Protein AF-A0A515EU16-F1 (afdb_monomer)

Mean predicted aligned error: 11.1 Å

Sequence (199 aa):
MMKKFISIAIACCALSISVFAGSLTSAQTEVKEFADRMYSYSANEFEGALFNGKQDGARNCRILKIFFIDGLLTPEDKKWRSCEVAGVGYLRYPKLGSYDFDLYGEKGAIKGLKIYGIQADGDKGTFTAETTNFGSVNYFLRKFNNQWKIVNASAFNISGEKNSHTYCAMIEILNDIEPWQLKWVHPLCVDEVSKYLKK

Organism: NCBI:txid2527691

Structure (mmCIF, N/CA/C/O backbone):
data_AF-A0A515EU16-F1
#
_entry.id   AF-A0A515EU16-F1
#
loop_
_atom_site.group_PDB
_atom_site.id
_atom_site.type_symbol
_atom_site.label_atom_id
_atom_site.label_alt_id
_atom_site.label_comp_id
_atom_site.label_asym_id
_atom_site.label_entity_id
_atom_site.label_seq_id
_atom_site.pdbx_PDB_ins_code
_atom_site.Cartn_x
_atom_site.Cartn_y
_atom_site.Cartn_z
_atom_site.occupancy
_atom_site.B_iso_or_equiv
_atom_site.auth_seq_id
_atom_site.auth_comp_id
_atom_site.auth_asym_id
_atom_site.auth_atom_id
_atom_site.pdbx_PDB_model_num
ATOM 1 N N . MET A 1 1 ? -12.903 42.779 64.446 1.00 39.62 1 MET A N 1
ATOM 2 C CA . MET A 1 1 ? -12.572 43.420 63.154 1.00 39.62 1 MET A CA 1
ATOM 3 C C . MET A 1 1 ? -11.684 42.481 62.355 1.00 39.62 1 MET A C 1
ATOM 5 O O . MET A 1 1 ? -10.638 42.086 62.846 1.00 39.62 1 MET A O 1
ATOM 9 N N . MET A 1 2 ? -12.157 42.082 61.174 1.00 40.09 2 MET A N 1
ATOM 10 C CA . MET A 1 2 ? -11.485 41.215 60.196 1.00 40.09 2 MET A CA 1
ATOM 11 C C . MET A 1 2 ? -10.288 41.914 59.537 1.00 40.09 2 MET A C 1
ATOM 13 O O . MET A 1 2 ? -10.388 43.119 59.305 1.00 40.09 2 MET A O 1
ATOM 17 N N . LYS A 1 3 ? -9.234 41.146 59.193 1.00 36.31 3 LYS A N 1
ATOM 18 C CA . LYS A 1 3 ? -8.151 41.377 58.190 1.00 36.31 3 LYS A CA 1
ATOM 19 C C . LYS A 1 3 ? -6.934 40.533 58.634 1.00 36.31 3 LYS A C 1
ATOM 21 O O . LYS A 1 3 ? -6.488 40.725 59.749 1.00 36.31 3 LYS A O 1
ATOM 26 N N . LYS A 1 4 ? -6.317 39.597 57.906 1.00 39.78 4 LYS A N 1
ATOM 27 C CA . LYS A 1 4 ? -6.247 39.230 56.483 1.00 39.78 4 LYS A CA 1
ATOM 28 C C . LYS A 1 4 ? -5.830 37.745 56.419 1.00 39.78 4 LYS A C 1
ATOM 30 O O . LYS A 1 4 ? -4.810 37.401 57.003 1.00 39.78 4 LYS A O 1
ATOM 35 N N . PHE A 1 5 ? -6.548 36.904 55.679 1.00 42.12 5 PHE A N 1
ATOM 36 C CA . PHE A 1 5 ? -5.978 35.669 55.128 1.00 42.12 5 PHE A CA 1
ATOM 37 C C . PHE A 1 5 ? -5.609 35.984 53.679 1.00 42.12 5 PHE A C 1
ATOM 39 O O . PHE A 1 5 ? -6.492 36.253 52.868 1.00 42.12 5 PHE A O 1
ATOM 46 N N . ILE A 1 6 ? -4.311 36.068 53.382 1.00 51.22 6 ILE A N 1
ATOM 47 C CA . ILE A 1 6 ? -3.816 36.244 52.015 1.00 51.22 6 ILE A CA 1
ATOM 48 C C . ILE A 1 6 ? -3.607 34.858 51.415 1.00 51.22 6 ILE A C 1
ATOM 50 O O . ILE A 1 6 ? -2.851 34.040 51.932 1.00 51.22 6 ILE A O 1
ATOM 54 N N . SER A 1 7 ? -4.335 34.652 50.326 1.00 50.16 7 SER A N 1
ATOM 55 C CA . SER A 1 7 ? -4.293 33.578 49.350 1.00 50.16 7 SER A CA 1
ATOM 56 C C . SER A 1 7 ? -2.899 33.026 49.050 1.00 50.16 7 SER A C 1
ATOM 58 O O . SER A 1 7 ? -2.038 33.748 48.555 1.00 50.16 7 SER A O 1
ATOM 60 N N . ILE A 1 8 ? -2.741 31.711 49.197 1.00 51.12 8 ILE A N 1
ATOM 61 C CA . ILE A 1 8 ? -1.813 30.913 48.387 1.00 51.12 8 ILE A CA 1
ATOM 62 C C . ILE A 1 8 ? -2.584 29.671 47.941 1.00 51.12 8 ILE A C 1
ATOM 64 O O . ILE A 1 8 ? -2.651 28.669 48.643 1.00 51.12 8 ILE A O 1
ATOM 68 N N . ALA A 1 9 ? -3.226 29.771 46.782 1.00 47.12 9 ALA A N 1
ATOM 69 C CA . ALA A 1 9 ? -3.836 28.640 46.091 1.00 47.12 9 ALA A CA 1
ATOM 70 C C . ALA A 1 9 ? -3.785 28.888 44.579 1.00 47.12 9 ALA A C 1
ATOM 72 O O . ALA A 1 9 ? -4.807 28.995 43.915 1.00 47.12 9 ALA A O 1
ATOM 73 N N . ILE A 1 10 ? -2.577 29.047 44.034 1.00 50.47 10 ILE A N 1
ATOM 74 C CA . ILE A 1 10 ? -2.337 28.997 42.587 1.00 50.47 10 ILE A CA 1
ATOM 75 C C . ILE A 1 10 ? -1.033 28.232 42.370 1.00 50.47 10 ILE A C 1
ATOM 77 O O . ILE A 1 10 ? 0.020 28.836 42.222 1.00 50.47 10 ILE A O 1
ATOM 81 N N . ALA A 1 11 ? -1.098 26.900 42.421 1.00 45.91 11 ALA A N 1
ATOM 82 C CA . ALA A 1 11 ? -0.073 26.007 41.869 1.00 45.91 11 ALA A CA 1
ATOM 83 C C . ALA A 1 11 ? -0.540 24.540 41.933 1.00 45.91 11 ALA A C 1
ATOM 85 O O . ALA A 1 11 ? 0.048 23.739 42.647 1.00 45.91 11 ALA A O 1
ATOM 86 N N . CYS A 1 12 ? -1.618 24.167 41.234 1.00 42.22 12 CYS A N 1
ATOM 87 C CA . CYS A 1 12 ? -1.928 22.739 41.017 1.00 42.22 12 CYS A CA 1
ATOM 88 C C . CYS A 1 12 ? -2.567 22.401 39.657 1.00 42.22 12 CYS A C 1
ATOM 90 O O . CYS A 1 12 ? -2.788 21.231 39.382 1.00 42.22 12 CYS A O 1
ATOM 92 N N . CYS A 1 13 ? -2.796 23.369 38.761 1.00 43.31 13 CYS A N 1
ATOM 93 C CA . CYS A 1 13 ? -3.393 23.096 37.440 1.00 43.31 13 CYS A CA 1
ATOM 94 C C . CYS A 1 13 ? -2.403 23.194 36.264 1.00 43.31 13 CYS A C 1
ATOM 96 O O . CYS A 1 13 ? -2.824 23.375 35.129 1.00 43.31 13 CYS A O 1
ATOM 98 N N . ALA A 1 14 ? -1.093 23.091 36.512 1.00 43.69 14 ALA A N 1
ATOM 99 C CA . ALA A 1 14 ? -0.060 23.191 35.470 1.00 43.69 14 ALA A CA 1
ATOM 100 C C . ALA A 1 14 ? 0.765 21.902 35.288 1.00 43.69 14 ALA A C 1
ATOM 102 O O . ALA A 1 14 ? 1.884 21.948 34.792 1.00 43.69 14 ALA A O 1
ATOM 103 N N . LEU A 1 15 ? 0.233 20.747 35.695 1.00 46.19 15 LEU A N 1
ATOM 104 C CA . LEU A 1 15 ? 0.910 19.451 35.591 1.00 46.19 15 LEU A CA 1
ATOM 105 C C . LEU A 1 15 ? -0.086 18.383 35.143 1.00 46.19 15 LEU A C 1
ATOM 107 O O . LEU A 1 15 ? -0.614 17.656 35.975 1.00 46.19 15 LEU A O 1
ATOM 111 N N . SER A 1 16 ? -0.383 18.333 33.840 1.00 46.12 16 SER A N 1
ATOM 112 C CA . SER A 1 16 ? -0.723 17.102 33.088 1.00 46.12 16 SER A CA 1
ATOM 113 C C . SER A 1 16 ? -1.366 17.413 31.730 1.00 46.12 16 SER A C 1
ATOM 115 O O . SER A 1 16 ? -2.465 16.977 31.416 1.00 46.12 16 SER A O 1
ATOM 117 N N . ILE A 1 17 ? -0.644 18.122 30.863 1.00 45.25 17 ILE A N 1
ATOM 118 C CA . ILE A 1 17 ? -0.813 17.909 29.418 1.00 45.25 17 ILE A CA 1
ATOM 119 C C . ILE A 1 17 ? 0.542 17.489 28.855 1.00 45.25 17 ILE A C 1
ATOM 121 O O . ILE A 1 17 ? 1.085 18.068 27.921 1.00 45.25 17 ILE A O 1
ATOM 125 N N . SER A 1 18 ? 1.127 16.463 29.471 1.00 43.78 18 SER A N 1
ATOM 126 C CA . SER A 1 18 ? 2.077 15.622 28.760 1.00 43.78 18 SER A CA 1
ATOM 127 C C . SER A 1 18 ? 1.243 14.830 27.763 1.00 43.78 18 SER A C 1
ATOM 129 O O . SER A 1 18 ? 0.701 13.778 28.097 1.00 43.78 18 SER A O 1
ATOM 131 N N . VAL A 1 19 ? 1.069 15.380 26.560 1.00 43.62 19 VAL A N 1
ATOM 132 C CA . VAL A 1 19 ? 0.592 14.625 25.401 1.00 43.62 19 VAL A CA 1
ATOM 133 C C . VAL A 1 19 ? 1.656 13.564 25.140 1.00 43.62 19 VAL A C 1
ATOM 135 O O . VAL A 1 19 ? 2.600 13.778 24.384 1.00 43.62 19 VAL A O 1
ATOM 138 N N . PHE A 1 20 ? 1.566 12.434 25.839 1.00 48.22 20 PHE A N 1
ATOM 139 C CA . PHE A 1 20 ? 2.275 11.238 25.436 1.00 48.22 20 PHE A CA 1
ATOM 140 C C . PHE A 1 20 ? 1.676 10.862 24.086 1.00 48.22 20 PHE A C 1
ATOM 142 O O . PHE A 1 20 ? 0.585 10.299 24.011 1.00 48.22 20 PHE A O 1
ATOM 149 N N . ALA A 1 21 ? 2.378 11.206 23.008 1.00 55.41 21 ALA A N 1
ATOM 150 C CA . ALA A 1 21 ? 2.276 10.437 21.785 1.00 55.41 21 ALA A CA 1
ATOM 151 C C . ALA A 1 21 ? 2.661 9.005 22.179 1.00 55.41 21 ALA A C 1
ATOM 153 O O . ALA A 1 21 ? 3.842 8.696 22.333 1.00 55.41 21 ALA A O 1
ATOM 154 N N . GLY A 1 22 ? 1.657 8.186 22.504 1.00 66.62 22 GLY A N 1
ATOM 155 C CA . GLY A 1 22 ? 1.869 6.807 22.913 1.00 66.62 22 GLY A CA 1
ATOM 156 C C . GLY A 1 22 ? 2.708 6.107 21.854 1.00 66.62 22 GLY A C 1
ATOM 157 O O . GLY A 1 22 ? 2.494 6.301 20.655 1.00 66.62 22 GLY A O 1
ATOM 158 N N . SER A 1 23 ? 3.690 5.323 22.293 1.00 83.00 23 SER A N 1
ATOM 159 C CA . SER A 1 23 ? 4.414 4.429 21.397 1.00 83.00 23 SER A CA 1
ATOM 160 C C . SER A 1 23 ? 3.412 3.574 20.620 1.00 83.00 23 SER A C 1
ATOM 162 O O . SER A 1 23 ? 2.411 3.135 21.192 1.00 83.00 23 SER A O 1
ATOM 164 N N . LEU A 1 24 ? 3.684 3.327 19.337 1.00 88.25 24 LEU A N 1
ATOM 165 C CA . LEU A 1 24 ? 2.844 2.455 18.519 1.00 88.25 24 LEU A CA 1
ATOM 166 C C . LEU A 1 24 ? 2.651 1.102 19.213 1.00 88.25 24 LEU A C 1
ATOM 168 O O . LEU A 1 24 ? 3.592 0.529 19.770 1.00 88.25 24 LEU A O 1
ATOM 172 N N . THR A 1 25 ? 1.425 0.584 19.167 1.00 93.31 25 THR A N 1
ATOM 173 C CA . THR A 1 25 ? 1.165 -0.807 19.553 1.00 93.31 25 THR A CA 1
ATOM 174 C C . THR A 1 25 ? 1.954 -1.755 18.649 1.00 93.31 25 THR A C 1
ATOM 176 O O . THR A 1 25 ? 2.316 -1.396 17.530 1.00 93.31 25 THR A O 1
ATOM 179 N N . SER A 1 26 ? 2.183 -2.996 19.086 1.00 94.00 26 SER A N 1
ATOM 180 C CA . SER A 1 26 ? 2.882 -3.995 18.262 1.00 94.00 26 SER A CA 1
ATOM 181 C C . SER A 1 26 ? 2.244 -4.163 16.875 1.00 94.00 26 SER A C 1
ATOM 183 O O . SER A 1 26 ? 2.963 -4.164 15.881 1.00 94.00 26 SER A O 1
ATOM 185 N N . ALA A 1 27 ? 0.911 -4.202 16.786 1.00 94.44 27 ALA A N 1
ATOM 186 C CA . ALA A 1 27 ? 0.212 -4.304 15.506 1.00 94.44 27 ALA A CA 1
ATOM 187 C C . ALA A 1 27 ? 0.400 -3.049 14.630 1.00 94.44 27 ALA A C 1
ATOM 189 O O . ALA A 1 27 ? 0.620 -3.163 13.427 1.00 94.44 27 ALA A O 1
ATOM 190 N N . GLN A 1 28 ? 0.380 -1.848 15.219 1.00 95.44 28 GLN A N 1
ATOM 191 C CA . GLN A 1 28 ? 0.681 -0.615 14.482 1.00 95.44 28 GLN A CA 1
ATOM 192 C C . GLN A 1 28 ? 2.137 -0.566 14.007 1.00 95.44 28 GLN A C 1
ATOM 194 O O . GLN A 1 28 ? 2.397 -0.100 12.900 1.00 95.44 28 GLN A O 1
ATOM 199 N N . THR A 1 29 ? 3.082 -1.067 14.803 1.00 96.12 29 THR A N 1
ATOM 200 C CA . THR A 1 29 ? 4.487 -1.199 14.397 1.00 96.12 29 THR A CA 1
ATOM 201 C C . THR A 1 29 ? 4.621 -2.133 13.196 1.00 96.12 29 THR A C 1
ATOM 203 O O . THR A 1 29 ? 5.256 -1.757 12.218 1.00 96.12 29 THR A O 1
ATOM 206 N N . GLU A 1 30 ? 3.946 -3.286 13.193 1.00 97.06 30 GLU A N 1
ATOM 207 C CA . GLU A 1 30 ? 3.944 -4.190 12.034 1.00 97.06 30 GLU A CA 1
ATOM 208 C C . GLU A 1 30 ? 3.348 -3.537 10.773 1.00 97.06 30 GLU A C 1
ATOM 210 O O . GLU A 1 30 ? 3.873 -3.723 9.674 1.00 97.06 30 GLU A O 1
ATOM 215 N N . VAL A 1 31 ? 2.263 -2.761 10.907 1.00 97.31 31 VAL A N 1
ATOM 216 C CA . VAL A 1 31 ? 1.671 -2.016 9.780 1.00 97.31 31 VAL A CA 1
ATOM 217 C C . VAL A 1 31 ? 2.629 -0.931 9.284 1.00 97.31 31 VAL A C 1
ATOM 219 O O . VAL A 1 31 ? 2.784 -0.756 8.074 1.00 97.31 31 VAL A O 1
ATOM 222 N N . LYS A 1 32 ? 3.329 -0.240 10.191 1.00 95.81 32 LYS A N 1
ATOM 223 C CA . LYS A 1 32 ? 4.374 0.720 9.824 1.00 95.81 32 LYS A CA 1
ATOM 224 C C . LYS A 1 32 ? 5.498 0.038 9.043 1.00 95.81 32 LYS A C 1
ATOM 226 O O . LYS A 1 32 ? 5.859 0.504 7.969 1.00 95.81 32 LYS A O 1
ATOM 231 N N . GLU A 1 33 ? 6.022 -1.074 9.549 1.00 96.06 33 GLU A N 1
ATOM 232 C CA . GLU A 1 33 ? 7.077 -1.851 8.888 1.00 96.06 33 GLU A CA 1
ATOM 233 C C . GLU A 1 33 ? 6.614 -2.419 7.540 1.00 96.06 33 GLU A C 1
ATOM 235 O O . GLU A 1 33 ? 7.394 -2.524 6.593 1.00 96.06 33 GLU A O 1
ATOM 240 N N . PHE A 1 34 ? 5.338 -2.788 7.415 1.00 96.69 34 PHE A N 1
ATOM 241 C CA . PHE A 1 34 ? 4.740 -3.143 6.132 1.00 96.69 34 PHE A CA 1
ATOM 242 C C . PHE A 1 34 ? 4.792 -1.968 5.146 1.00 96.69 34 PHE A C 1
ATOM 244 O O . PHE A 1 34 ? 5.267 -2.151 4.024 1.00 96.69 34 PHE A O 1
ATOM 251 N N . ALA A 1 35 ? 4.366 -0.774 5.565 1.00 94.81 35 ALA A N 1
ATOM 252 C CA . ALA A 1 35 ? 4.376 0.421 4.726 1.00 94.81 35 ALA A CA 1
ATOM 253 C C . ALA A 1 35 ? 5.806 0.834 4.331 1.00 94.81 35 ALA A C 1
ATOM 255 O O . ALA A 1 35 ? 6.076 1.053 3.149 1.00 94.81 35 ALA A O 1
ATOM 256 N N . ASP A 1 36 ? 6.739 0.848 5.289 1.00 92.56 36 ASP A N 1
ATOM 257 C CA . ASP A 1 36 ? 8.154 1.157 5.052 1.00 92.56 36 ASP A CA 1
ATOM 258 C C . ASP A 1 36 ? 8.772 0.185 4.027 1.00 92.56 36 ASP A C 1
ATOM 260 O O . ASP A 1 36 ? 9.492 0.607 3.123 1.00 92.56 36 ASP A O 1
ATOM 264 N N . ARG A 1 37 ? 8.453 -1.118 4.113 1.00 93.88 37 ARG A N 1
ATOM 265 C CA . ARG A 1 37 ? 8.904 -2.124 3.132 1.00 93.88 37 ARG A CA 1
ATOM 266 C C . ARG A 1 37 ? 8.276 -1.948 1.754 1.00 93.88 37 ARG A C 1
ATOM 268 O O . ARG A 1 37 ? 8.934 -2.239 0.764 1.00 93.88 37 ARG A O 1
ATOM 275 N N . MET A 1 38 ? 7.019 -1.522 1.661 1.00 91.94 38 MET A N 1
ATOM 276 C CA . MET A 1 38 ? 6.377 -1.286 0.363 1.00 91.94 38 MET A CA 1
ATOM 277 C C . MET A 1 38 ? 7.013 -0.095 -0.359 1.00 91.94 38 MET A C 1
ATOM 279 O O . MET A 1 38 ? 7.280 -0.150 -1.559 1.00 91.94 38 MET A O 1
ATOM 283 N N . TYR A 1 39 ? 7.295 0.975 0.382 1.00 87.44 39 TYR A N 1
ATOM 284 C CA . TYR A 1 39 ? 7.879 2.200 -0.160 1.00 87.44 39 TYR A CA 1
ATOM 285 C C . TYR A 1 39 ? 9.411 2.184 -0.261 1.00 87.44 39 TYR A C 1
ATOM 287 O O . TYR A 1 39 ? 9.981 3.128 -0.805 1.00 87.44 39 TYR A O 1
ATOM 295 N N . SER A 1 40 ? 10.085 1.121 0.194 1.00 87.75 40 SER A N 1
ATOM 296 C CA . SER A 1 40 ? 11.525 0.942 -0.037 1.00 87.75 40 SER A CA 1
ATOM 297 C C . SER A 1 40 ? 11.857 0.501 -1.467 1.00 87.75 40 SER A C 1
ATOM 299 O O . SER A 1 40 ? 12.979 0.724 -1.920 1.00 87.75 40 SER A O 1
ATOM 301 N N . TYR A 1 41 ? 10.894 -0.077 -2.195 1.00 86.62 41 TYR A N 1
ATOM 302 C CA . TYR A 1 41 ? 11.039 -0.365 -3.621 1.00 86.62 41 TYR A CA 1
ATOM 303 C C . TYR A 1 41 ? 10.967 0.919 -4.447 1.00 86.62 41 TYR A C 1
ATOM 305 O O . TYR A 1 41 ? 10.069 1.753 -4.265 1.00 86.62 41 TYR A O 1
ATOM 313 N N . SER A 1 42 ? 11.872 1.048 -5.418 1.00 81.19 42 SER A N 1
ATOM 314 C CA . SER A 1 42 ? 11.838 2.168 -6.360 1.00 81.19 42 SER A CA 1
ATOM 315 C C . SER A 1 42 ? 10.588 2.132 -7.252 1.00 81.19 42 SER A C 1
ATOM 317 O O . SER A 1 42 ? 9.925 1.101 -7.395 1.00 81.19 42 SER A O 1
ATOM 319 N N . ALA A 1 43 ? 10.251 3.268 -7.872 1.00 77.75 43 ALA A N 1
ATOM 320 C CA . ALA A 1 43 ? 9.168 3.348 -8.859 1.00 77.75 43 ALA A CA 1
ATOM 321 C C . ALA A 1 43 ? 9.371 2.350 -10.009 1.00 77.75 43 ALA A C 1
ATOM 323 O O . ALA A 1 43 ? 8.468 1.588 -10.343 1.00 77.75 43 ALA A O 1
ATOM 324 N N . ASN A 1 44 ? 10.595 2.294 -10.536 1.00 79.69 44 ASN A N 1
ATOM 325 C CA . ASN A 1 44 ? 10.999 1.363 -11.584 1.00 79.69 44 ASN A CA 1
ATOM 326 C C . ASN A 1 44 ? 10.765 -0.097 -11.213 1.00 79.69 44 ASN A C 1
ATOM 328 O O . ASN A 1 44 ? 10.259 -0.854 -12.029 1.00 79.69 44 ASN A O 1
ATOM 332 N N . GLU A 1 45 ? 11.129 -0.507 -10.002 1.00 83.75 45 GLU A N 1
ATOM 333 C CA . GLU A 1 45 ? 11.000 -1.907 -9.598 1.00 83.75 45 GLU A CA 1
ATOM 334 C C . GLU A 1 45 ? 9.544 -2.292 -9.330 1.00 83.75 45 GLU A C 1
ATOM 336 O O . GLU A 1 45 ? 9.106 -3.375 -9.725 1.00 83.75 45 GLU A O 1
ATOM 341 N N . PHE A 1 46 ? 8.801 -1.421 -8.644 1.00 84.44 46 PHE A N 1
ATOM 342 C CA . PHE A 1 46 ? 7.459 -1.731 -8.157 1.00 84.44 46 PHE A CA 1
ATOM 343 C C . PHE A 1 46 ? 6.363 -1.476 -9.198 1.00 84.44 46 PHE A C 1
ATOM 345 O O . PHE A 1 46 ? 5.463 -2.297 -9.312 1.00 84.44 46 PHE A O 1
ATOM 352 N N . GLU A 1 47 ? 6.446 -0.383 -9.962 1.00 79.75 47 GLU A N 1
ATOM 353 C CA . GLU A 1 47 ? 5.459 -0.041 -11.002 1.00 79.75 47 GLU A CA 1
ATOM 354 C C . GLU A 1 47 ? 5.987 -0.417 -12.396 1.00 79.75 47 GLU A C 1
ATOM 356 O O . GLU A 1 47 ? 5.306 -1.068 -13.178 1.00 79.75 47 GLU A O 1
ATOM 361 N N . GLY A 1 48 ? 7.238 -0.051 -12.707 1.00 77.44 48 GLY A N 1
ATOM 362 C CA . GLY A 1 48 ? 7.811 -0.197 -14.056 1.00 77.44 48 GLY A CA 1
ATOM 363 C C . GLY A 1 48 ? 8.365 -1.586 -14.400 1.00 77.44 48 GLY A C 1
ATOM 364 O O . GLY A 1 48 ? 8.848 -1.796 -15.513 1.00 77.44 48 GLY A O 1
ATOM 365 N N . ALA A 1 49 ? 8.358 -2.522 -13.447 1.00 83.88 49 ALA A N 1
ATOM 366 C CA . ALA A 1 49 ? 8.974 -3.845 -13.558 1.00 83.88 49 ALA A CA 1
ATOM 367 C C . ALA A 1 49 ? 10.431 -3.847 -14.079 1.00 83.88 49 ALA A C 1
ATOM 369 O O . ALA A 1 49 ? 10.872 -4.816 -14.697 1.00 83.88 49 ALA A O 1
ATOM 370 N N . LEU A 1 50 ? 11.189 -2.776 -13.839 1.00 84.62 50 LEU A N 1
ATOM 371 C CA . LEU A 1 50 ? 12.539 -2.567 -14.348 1.00 84.62 50 LEU A CA 1
ATOM 372 C C . LEU A 1 50 ? 13.577 -2.822 -13.248 1.00 84.62 50 LEU A C 1
ATOM 374 O O . LEU A 1 50 ? 13.712 -2.054 -12.297 1.00 84.62 50 LEU A O 1
ATOM 378 N N . PHE A 1 51 ? 14.368 -3.880 -13.418 1.00 86.12 51 PHE A N 1
ATOM 379 C CA . PHE A 1 51 ? 15.414 -4.302 -12.489 1.00 86.12 51 PHE A CA 1
ATOM 380 C C . PHE A 1 51 ? 16.763 -4.283 -13.195 1.00 86.12 51 PHE A C 1
ATOM 382 O O . PHE A 1 51 ? 16.949 -4.950 -14.213 1.00 86.12 51 PHE A O 1
ATOM 389 N N . ASN A 1 52 ? 17.726 -3.528 -12.661 1.00 87.50 52 ASN A N 1
ATOM 390 C CA . ASN A 1 52 ? 19.053 -3.369 -13.271 1.00 87.50 52 ASN A CA 1
ATOM 391 C C . ASN A 1 52 ? 18.983 -2.974 -14.764 1.00 87.50 52 ASN A C 1
ATOM 393 O O . ASN A 1 52 ? 19.757 -3.464 -15.584 1.00 87.50 52 ASN A O 1
ATOM 397 N N . GLY A 1 53 ? 18.008 -2.130 -15.124 1.00 84.12 53 GLY A N 1
ATOM 398 C CA . GLY A 1 53 ? 17.781 -1.681 -16.501 1.00 84.12 53 GLY A CA 1
ATOM 399 C C . GLY A 1 53 ? 17.128 -2.713 -17.428 1.00 84.12 53 GLY A C 1
ATOM 400 O O . GLY A 1 53 ? 17.069 -2.476 -18.631 1.00 84.12 53 GLY A O 1
ATOM 401 N N . LYS A 1 54 ? 16.636 -3.845 -16.908 1.00 87.94 54 LYS A N 1
ATOM 402 C CA . LYS A 1 54 ? 15.924 -4.871 -17.684 1.00 87.94 54 LYS A CA 1
ATOM 403 C C . LYS A 1 54 ? 14.518 -5.088 -17.149 1.00 87.94 54 LYS A C 1
ATOM 405 O O . LYS A 1 54 ? 14.315 -5.120 -15.939 1.00 87.94 54 LYS A O 1
ATOM 410 N N . GLN A 1 55 ? 13.564 -5.258 -18.055 1.00 85.94 55 GLN A N 1
ATOM 411 C CA . GLN A 1 55 ? 12.191 -5.571 -17.684 1.00 85.94 55 GLN A CA 1
ATOM 412 C C . GLN A 1 55 ? 12.103 -7.019 -17.175 1.00 85.94 55 GLN A C 1
ATOM 414 O O . GLN A 1 55 ? 12.589 -7.941 -17.830 1.00 85.94 55 GLN A O 1
ATOM 419 N N . ASP A 1 56 ? 11.504 -7.214 -16.003 1.00 87.50 56 ASP A N 1
ATOM 420 C CA . ASP A 1 56 ? 11.275 -8.513 -15.363 1.00 87.50 56 ASP A CA 1
ATOM 421 C C . ASP A 1 56 ? 9.891 -8.507 -14.692 1.00 87.50 56 ASP A C 1
ATOM 423 O O . ASP A 1 56 ? 9.734 -8.259 -13.491 1.00 87.50 56 ASP A O 1
ATOM 427 N N . GLY A 1 57 ? 8.865 -8.765 -15.509 1.00 85.38 57 GLY A N 1
ATOM 428 C CA . GLY A 1 57 ? 7.466 -8.806 -15.073 1.00 85.38 57 GLY A CA 1
ATOM 429 C C . GLY A 1 57 ? 7.198 -9.888 -14.024 1.00 85.38 57 GLY A C 1
ATOM 430 O O . GLY A 1 57 ? 6.449 -9.657 -13.076 1.00 85.38 57 GLY A O 1
ATOM 431 N N . ALA A 1 58 ? 7.881 -11.032 -14.114 1.00 86.75 58 ALA A N 1
ATOM 432 C CA . ALA A 1 58 ? 7.734 -12.120 -13.153 1.00 86.75 58 ALA A CA 1
ATOM 433 C C . ALA A 1 58 ? 8.257 -11.726 -11.762 1.00 86.75 58 ALA A C 1
ATOM 435 O O . ALA A 1 58 ? 7.634 -12.042 -10.743 1.00 86.75 58 ALA A O 1
ATOM 436 N N . ARG A 1 59 ? 9.403 -11.033 -11.687 1.00 89.56 59 ARG A N 1
ATOM 437 C CA . ARG A 1 59 ? 9.927 -10.500 -10.420 1.00 89.56 59 ARG A CA 1
ATOM 438 C C . ARG A 1 59 ? 9.036 -9.411 -9.854 1.00 89.56 59 ARG A C 1
ATOM 440 O O . ARG A 1 59 ? 8.767 -9.443 -8.654 1.00 89.56 59 ARG A O 1
ATOM 447 N N . ASN A 1 60 ? 8.557 -8.504 -10.697 1.00 88.00 60 ASN A N 1
ATOM 448 C CA . ASN A 1 60 ? 7.592 -7.495 -10.285 1.00 88.00 60 ASN A CA 1
ATOM 449 C C . ASN A 1 60 ? 6.321 -8.137 -9.701 1.00 88.00 60 ASN A C 1
ATOM 451 O O . ASN A 1 60 ? 5.940 -7.817 -8.579 1.00 88.00 60 ASN A O 1
ATOM 455 N N . CYS A 1 61 ? 5.750 -9.144 -10.368 1.00 87.50 61 CYS A N 1
ATOM 456 C CA . CYS A 1 61 ? 4.572 -9.840 -9.858 1.00 87.50 61 CYS A CA 1
ATOM 457 C C . CYS A 1 61 ? 4.819 -10.510 -8.498 1.00 87.50 61 CYS A C 1
ATOM 459 O O . 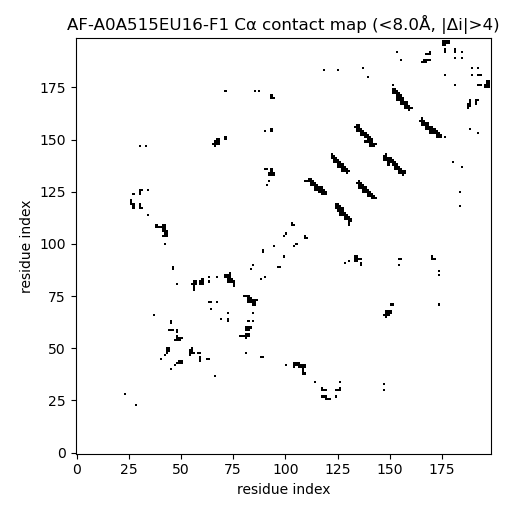CYS A 1 61 ? 3.967 -10.450 -7.610 1.00 87.50 61 CYS A O 1
ATOM 461 N N . ARG A 1 62 ? 6.001 -11.112 -8.286 1.00 90.94 62 ARG A N 1
ATOM 462 C CA . ARG A 1 62 ? 6.376 -11.652 -6.966 1.00 90.94 62 ARG A CA 1
ATOM 463 C C . ARG A 1 62 ? 6.397 -10.568 -5.890 1.00 90.94 62 ARG A C 1
ATOM 465 O O . ARG A 1 62 ? 5.954 -10.841 -4.781 1.00 90.94 62 ARG A O 1
ATOM 472 N N . ILE A 1 63 ? 6.881 -9.367 -6.209 1.00 91.56 63 ILE A N 1
ATOM 473 C CA . ILE A 1 63 ? 6.880 -8.225 -5.285 1.00 91.56 63 ILE A CA 1
ATOM 474 C C . ILE A 1 63 ? 5.450 -7.781 -4.987 1.00 91.56 63 ILE A C 1
ATOM 476 O O . ILE A 1 63 ? 5.085 -7.689 -3.819 1.00 91.56 63 ILE A O 1
ATOM 480 N N . LEU A 1 64 ? 4.611 -7.580 -6.005 1.00 90.38 64 LEU A N 1
ATOM 481 C CA . LEU A 1 64 ? 3.218 -7.169 -5.801 1.00 90.38 64 LEU A CA 1
ATOM 482 C C . LEU A 1 64 ? 2.444 -8.184 -4.949 1.00 90.38 64 LEU A C 1
ATOM 484 O O . LEU A 1 64 ? 1.742 -7.796 -4.018 1.00 90.38 64 LEU A O 1
ATOM 488 N N . LYS A 1 65 ? 2.670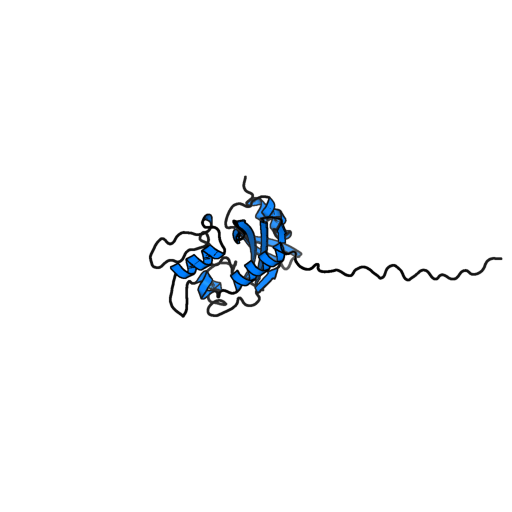 -9.486 -5.154 1.00 92.00 65 LYS A N 1
ATOM 489 C CA . LYS A 1 65 ? 2.090 -10.556 -4.325 1.00 92.00 65 LYS A CA 1
ATOM 490 C C . LYS A 1 65 ? 2.546 -10.545 -2.867 1.00 92.00 65 LYS A C 1
ATOM 492 O O . LYS A 1 65 ? 1.883 -11.155 -2.030 1.00 92.00 65 LYS A O 1
ATOM 497 N N . ILE A 1 66 ? 3.647 -9.873 -2.512 1.00 94.19 66 ILE A N 1
ATOM 498 C CA . ILE A 1 66 ? 4.016 -9.659 -1.101 1.00 94.19 66 ILE A CA 1
ATOM 499 C C . ILE A 1 66 ? 3.009 -8.719 -0.438 1.00 94.19 66 ILE A C 1
ATOM 501 O O . ILE A 1 66 ? 2.636 -8.970 0.708 1.00 94.19 66 ILE A O 1
ATOM 505 N N . PHE A 1 67 ? 2.540 -7.700 -1.155 1.00 94.69 67 PHE A N 1
ATOM 506 C CA . PHE A 1 67 ? 1.753 -6.612 -0.584 1.00 94.69 67 PHE A CA 1
ATOM 507 C C . PHE A 1 67 ? 0.256 -6.755 -0.813 1.00 94.69 67 PHE A C 1
ATOM 509 O O . PHE A 1 67 ? -0.497 -6.450 0.099 1.00 94.69 67 PHE A O 1
ATOM 516 N N . PHE A 1 68 ? -0.189 -7.242 -1.966 1.00 93.19 68 PHE A N 1
ATOM 517 C CA . PHE A 1 68 ? -1.605 -7.300 -2.330 1.00 93.19 68 PHE A CA 1
ATOM 518 C C . PHE A 1 68 ? -2.161 -8.720 -2.232 1.00 93.19 68 PHE A C 1
ATOM 520 O O . PHE A 1 68 ? -1.427 -9.703 -2.359 1.00 93.19 68 PHE A O 1
ATOM 527 N N . ILE A 1 69 ? -3.470 -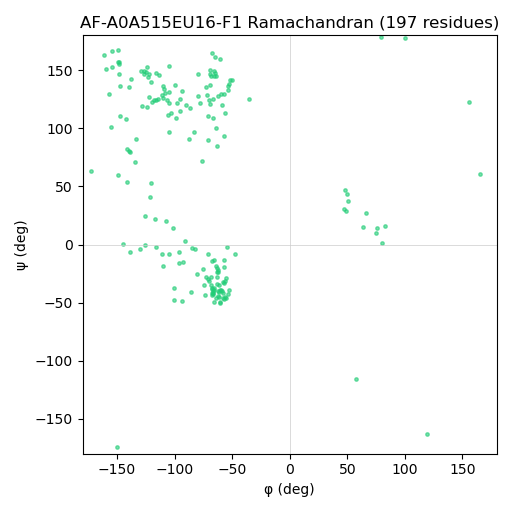8.831 -2.004 1.00 92.56 69 ILE A N 1
ATOM 528 C CA . ILE A 1 69 ? -4.188 -10.092 -2.219 1.00 92.56 69 ILE A CA 1
ATOM 529 C C . ILE A 1 69 ? -4.278 -10.408 -3.715 1.00 92.56 69 ILE A C 1
ATOM 531 O O . ILE A 1 69 ? -4.385 -9.498 -4.534 1.00 92.56 69 ILE A O 1
ATOM 535 N N . ASP A 1 70 ? -4.316 -11.693 -4.070 1.00 88.69 70 ASP A N 1
ATOM 536 C CA . ASP A 1 70 ? -4.390 -12.119 -5.476 1.00 88.69 70 ASP A CA 1
ATOM 537 C C . ASP A 1 70 ? -5.625 -11.558 -6.201 1.00 88.69 70 ASP A C 1
ATOM 539 O O . ASP A 1 70 ? -5.545 -11.236 -7.378 1.00 88.69 70 ASP A O 1
ATOM 543 N N . GLY A 1 71 ? -6.749 -11.368 -5.497 1.00 85.75 71 GLY A N 1
ATOM 544 C CA . GLY A 1 71 ? -7.970 -10.790 -6.075 1.00 85.75 71 GLY A CA 1
ATOM 545 C C . GLY A 1 71 ? -7.852 -9.322 -6.504 1.00 85.75 71 GLY A C 1
ATOM 546 O O . GLY A 1 71 ? -8.727 -8.836 -7.210 1.00 85.75 71 GLY A O 1
ATOM 547 N N . LEU A 1 72 ? -6.791 -8.620 -6.090 1.00 86.06 72 LEU A N 1
ATOM 548 C CA . LEU A 1 72 ? -6.468 -7.266 -6.549 1.00 86.06 72 LEU A CA 1
ATOM 549 C C . LEU A 1 72 ? -5.452 -7.250 -7.692 1.00 86.06 72 LEU A C 1
ATOM 551 O O . LEU A 1 72 ? -5.149 -6.180 -8.210 1.00 86.06 72 LEU A O 1
ATOM 555 N N . LEU A 1 73 ? -4.883 -8.398 -8.057 1.00 86.12 73 LEU A N 1
ATOM 556 C CA . LEU A 1 73 ? -3.833 -8.476 -9.059 1.00 86.12 73 LEU A CA 1
ATOM 557 C C . LEU A 1 73 ? -4.403 -9.036 -10.355 1.00 86.12 73 LEU A C 1
ATOM 559 O O . LEU A 1 73 ? -4.897 -10.162 -10.399 1.00 86.12 73 LEU A O 1
ATOM 563 N N . THR A 1 74 ? -4.281 -8.268 -11.432 1.00 78.56 74 THR A N 1
ATOM 564 C CA . THR A 1 74 ? -4.530 -8.784 -12.774 1.00 78.56 74 THR A CA 1
ATOM 565 C C . THR A 1 74 ? -3.408 -9.773 -13.108 1.00 78.56 74 THR A C 1
ATOM 567 O O . THR A 1 74 ? -2.232 -9.392 -13.050 1.00 78.56 74 THR A O 1
ATOM 570 N N . PRO A 1 75 ? -3.726 -11.049 -13.401 1.00 68.00 75 PRO A N 1
ATOM 571 C CA . PRO A 1 75 ? -2.712 -12.054 -13.686 1.00 68.00 75 PRO A CA 1
ATOM 572 C C . PRO A 1 75 ? -1.953 -11.732 -14.978 1.00 68.00 75 PRO A C 1
ATOM 574 O O . PRO A 1 75 ? -2.508 -11.166 -15.917 1.00 68.00 75 PRO A O 1
ATOM 577 N N . GLU A 1 76 ? -0.684 -12.139 -15.024 1.00 66.25 76 GLU A N 1
ATOM 578 C CA . GLU A 1 76 ? 0.168 -12.052 -16.212 1.00 66.25 76 GLU A CA 1
ATOM 579 C C . GLU A 1 76 ? -0.493 -12.792 -17.388 1.00 66.25 76 GLU A C 1
ATOM 581 O O . GLU A 1 76 ? -0.648 -14.014 -17.354 1.00 66.25 76 GLU A O 1
ATOM 586 N N . ASP A 1 77 ? -0.901 -12.061 -18.429 1.00 60.84 77 ASP A N 1
ATOM 587 C CA . ASP A 1 77 ? -1.570 -12.641 -19.600 1.00 60.84 77 ASP A CA 1
ATOM 588 C C . ASP A 1 77 ? -0.602 -12.920 -20.767 1.00 60.84 77 ASP A C 1
ATOM 590 O O . ASP A 1 77 ? -0.938 -13.688 -21.674 1.00 60.84 77 ASP A O 1
ATOM 594 N N . LYS A 1 78 ? 0.614 -12.340 -20.761 1.00 54.00 78 LYS A N 1
ATOM 595 C CA . LYS A 1 78 ? 1.645 -12.489 -21.812 1.00 54.00 78 LYS A CA 1
ATOM 596 C C . LYS A 1 78 ? 3.061 -12.267 -21.264 1.00 54.00 78 LYS A C 1
ATOM 598 O O . LYS A 1 78 ? 3.249 -11.431 -20.393 1.00 54.00 78 LYS A O 1
ATOM 603 N N . LYS A 1 79 ? 4.067 -12.892 -21.906 1.00 52.19 79 LYS A N 1
ATOM 604 C CA . LYS A 1 79 ? 5.527 -12.855 -21.596 1.00 52.19 79 LYS A CA 1
ATOM 605 C C . LYS A 1 79 ? 6.173 -11.473 -21.338 1.00 52.19 79 LYS A C 1
ATOM 607 O O . LYS A 1 79 ? 7.349 -11.426 -20.995 1.00 52.19 79 LYS A O 1
ATOM 612 N N . TRP A 1 80 ? 5.462 -10.371 -21.567 1.00 48.62 80 TRP A N 1
ATOM 613 C CA . TRP A 1 80 ? 5.981 -9.001 -21.500 1.00 48.62 80 TRP A CA 1
ATOM 614 C C . TRP A 1 80 ? 5.176 -8.079 -20.574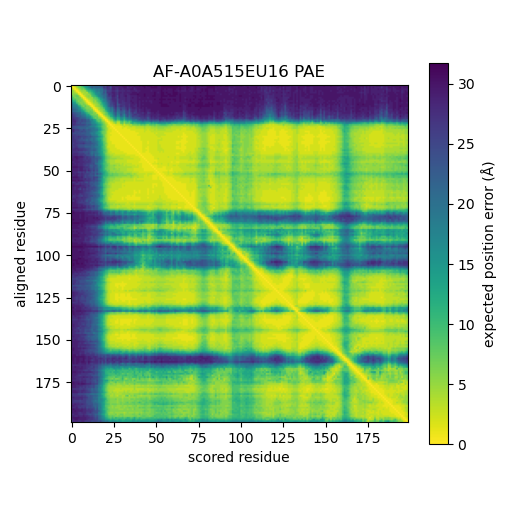 1.00 48.62 80 TRP A C 1
ATOM 616 O O . TRP A 1 80 ? 5.522 -6.905 -20.465 1.00 48.62 80 TRP A O 1
ATOM 626 N N . ARG A 1 81 ? 4.107 -8.568 -19.929 1.00 60.53 81 ARG A N 1
ATOM 627 C CA . ARG A 1 81 ? 3.297 -7.766 -19.003 1.00 60.53 81 ARG A CA 1
ATOM 628 C C . ARG A 1 81 ? 3.537 -8.206 -17.566 1.00 60.53 81 ARG A C 1
ATOM 630 O O . ARG A 1 81 ? 3.524 -9.391 -17.260 1.00 60.53 81 ARG A O 1
ATOM 637 N N . SER A 1 82 ? 3.800 -7.240 -16.697 1.00 67.94 82 SER A N 1
ATOM 638 C CA . SER A 1 82 ? 3.822 -7.427 -15.248 1.00 67.94 82 SER A CA 1
ATOM 639 C C . SER A 1 82 ? 2.420 -7.721 -14.712 1.00 67.94 82 SER A C 1
ATOM 641 O O . SER A 1 82 ? 1.422 -7.493 -15.394 1.00 67.94 82 SER A O 1
ATOM 643 N N . CYS A 1 83 ? 2.343 -8.212 -13.472 1.00 76.69 83 CYS A N 1
ATOM 644 C CA . CYS A 1 83 ? 1.091 -8.114 -12.728 1.00 76.69 83 CYS A CA 1
ATOM 645 C C . CYS A 1 83 ? 0.777 -6.633 -12.496 1.00 76.69 83 CYS A C 1
ATOM 647 O O . CYS A 1 83 ? 1.683 -5.829 -12.291 1.00 76.69 83 CYS A O 1
ATOM 649 N N . GLU A 1 84 ? -0.501 -6.284 -12.526 1.00 76.25 84 GLU A N 1
ATOM 650 C CA . GLU A 1 84 ? -0.977 -4.918 -12.302 1.00 76.25 84 GLU A CA 1
ATOM 651 C C . GLU A 1 84 ? -2.010 -4.932 -11.179 1.00 76.25 84 GLU A C 1
ATOM 653 O O . GLU A 1 84 ? -2.738 -5.913 -11.008 1.00 76.25 84 GLU A O 1
ATOM 658 N N . VAL A 1 85 ? -2.084 -3.857 -10.397 1.00 77.19 85 VAL A N 1
ATOM 659 C CA . VAL A 1 85 ? -3.059 -3.744 -9.307 1.00 77.19 85 VAL A CA 1
ATOM 660 C C . VAL A 1 85 ? -4.388 -3.268 -9.888 1.00 77.19 85 VAL A C 1
ATOM 662 O O . VAL A 1 85 ? -4.560 -2.080 -10.104 1.00 77.19 85 VAL A O 1
ATOM 665 N N . ALA A 1 86 ? -5.314 -4.185 -10.176 1.00 65.38 86 ALA A N 1
ATOM 666 C CA . ALA A 1 86 ? -6.685 -3.918 -10.637 1.00 65.38 86 ALA A CA 1
ATOM 667 C C . ALA A 1 86 ? -6.829 -2.880 -11.782 1.00 65.38 86 ALA A C 1
ATOM 669 O O . ALA A 1 86 ? -7.832 -2.179 -11.859 1.00 65.38 86 ALA A O 1
ATOM 670 N N . GLY A 1 87 ? -5.835 -2.770 -12.675 1.00 60.19 87 GLY A N 1
ATOM 671 C CA . GLY A 1 87 ? -5.817 -1.773 -13.763 1.00 60.19 87 GLY A CA 1
ATOM 672 C C . GLY A 1 87 ? -5.375 -0.365 -13.337 1.00 60.19 87 GLY A C 1
ATOM 673 O O . GLY A 1 87 ? -5.289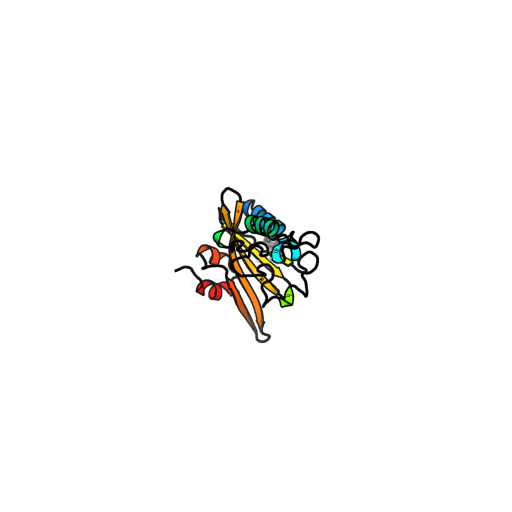 0.537 -14.169 1.00 60.19 87 GLY A O 1
ATOM 674 N N . VAL A 1 88 ? -5.037 -0.192 -12.061 1.00 62.84 88 VAL A N 1
ATOM 675 C CA . VAL A 1 88 ? -4.495 1.026 -11.464 1.00 62.84 88 VAL A CA 1
ATOM 676 C C . VAL A 1 88 ? -2.980 1.003 -11.607 1.00 62.84 88 VAL A C 1
ATOM 678 O O . VAL A 1 88 ? -2.260 0.455 -10.772 1.00 62.84 88 VAL A O 1
ATOM 681 N N . GLY A 1 89 ? -2.483 1.566 -12.707 1.00 59.44 89 GLY A N 1
ATOM 682 C CA . GLY A 1 89 ? -1.065 1.472 -13.069 1.00 59.44 89 GLY A CA 1
ATOM 683 C C . GLY A 1 89 ? -0.092 2.121 -12.077 1.00 59.44 89 GLY A C 1
ATOM 684 O O . GLY A 1 89 ? 1.069 1.734 -12.048 1.00 59.44 89 GLY A O 1
ATOM 685 N N . TYR A 1 90 ? -0.538 3.089 -11.265 1.00 68.44 90 TYR A N 1
ATOM 686 C CA . TYR A 1 90 ? 0.339 3.858 -10.371 1.00 68.44 90 TYR A CA 1
ATOM 687 C C . TYR A 1 90 ? -0.307 4.138 -9.013 1.00 68.44 90 TYR A C 1
ATOM 689 O O . TYR A 1 90 ? -0.374 5.282 -8.566 1.00 68.44 90 TYR A O 1
ATOM 697 N N . LEU A 1 91 ? -0.784 3.100 -8.322 1.00 70.69 91 LEU A N 1
ATOM 698 C CA . LEU A 1 91 ? -1.495 3.276 -7.051 1.00 70.69 91 LEU A CA 1
ATOM 699 C C . LEU A 1 91 ? -0.666 4.031 -5.998 1.00 70.69 91 LEU A C 1
ATOM 701 O O . LEU A 1 91 ? -1.231 4.805 -5.235 1.00 70.69 91 LEU A O 1
ATOM 705 N N . ARG A 1 92 ? 0.669 3.880 -5.970 1.00 77.88 92 ARG A N 1
ATOM 706 C CA . ARG A 1 92 ? 1.538 4.644 -5.049 1.00 77.88 92 ARG A CA 1
ATOM 707 C C . ARG A 1 92 ? 1.661 6.137 -5.396 1.00 77.88 92 ARG A C 1
ATOM 709 O O . ARG A 1 92 ? 2.214 6.878 -4.582 1.00 77.88 92 ARG A O 1
ATOM 716 N N . TYR A 1 93 ? 1.137 6.562 -6.549 1.00 68.12 93 TYR A N 1
ATOM 717 C CA . TYR A 1 93 ? 1.172 7.921 -7.096 1.00 68.12 93 TYR A CA 1
ATOM 718 C C . TYR A 1 93 ? -0.215 8.332 -7.625 1.00 68.12 93 TYR A C 1
ATOM 720 O O . TYR A 1 93 ? -0.423 8.434 -8.836 1.00 68.12 93 TYR A O 1
ATOM 728 N N . PRO A 1 94 ? -1.194 8.571 -6.741 1.00 51.97 94 PRO A N 1
ATOM 729 C CA . PRO A 1 94 ? -2.556 8.881 -7.152 1.00 51.97 94 PRO A CA 1
ATOM 730 C C . PRO A 1 94 ? -2.695 10.325 -7.666 1.00 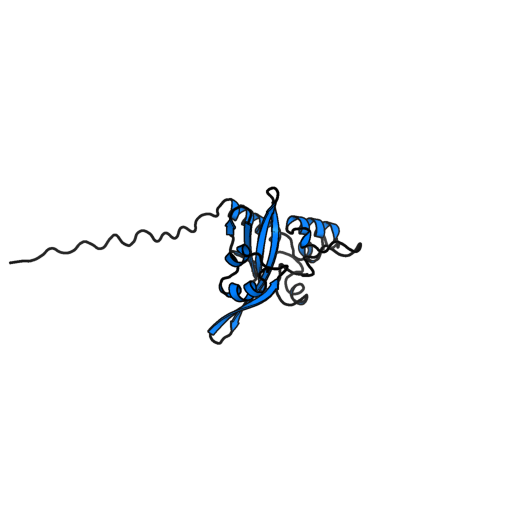51.97 94 PRO A C 1
ATOM 732 O O . PRO A 1 94 ? -3.321 11.172 -7.030 1.00 51.97 94 PRO A O 1
ATOM 735 N N . LYS A 1 95 ? -2.165 10.626 -8.854 1.00 51.41 95 LYS A N 1
ATOM 736 C CA . LYS A 1 95 ? -2.652 11.758 -9.648 1.00 51.41 95 LYS A CA 1
ATOM 737 C C . LYS A 1 95 ? -2.555 11.488 -11.154 1.00 51.41 95 LYS A C 1
ATOM 739 O O . LYS A 1 95 ? -1.483 11.439 -11.729 1.00 51.41 95 LYS A O 1
ATOM 744 N N . LEU A 1 96 ? -3.734 11.343 -11.766 1.00 42.03 96 LEU A N 1
ATOM 745 C CA . LEU A 1 96 ? -4.104 11.745 -13.135 1.00 42.03 96 LEU A CA 1
ATOM 746 C C . LEU A 1 96 ? -3.178 11.333 -14.304 1.00 42.03 96 LEU A C 1
ATOM 748 O O . LEU A 1 96 ? -3.002 12.095 -15.254 1.00 42.03 96 LEU A O 1
ATOM 752 N N . GLY A 1 97 ? -2.701 10.088 -14.301 1.00 46.22 97 GLY A N 1
ATOM 753 C CA . GLY A 1 97 ? -2.148 9.428 -15.489 1.00 46.22 97 GLY A CA 1
ATOM 7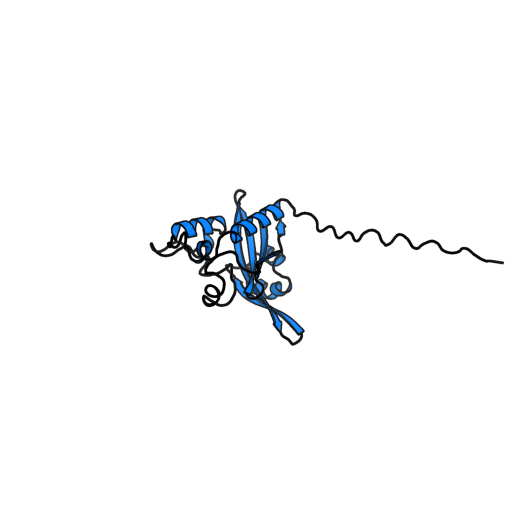54 C C . GLY A 1 97 ? -0.620 9.411 -15.576 1.00 46.22 97 GLY A C 1
ATOM 755 O O . GLY A 1 97 ? 0.088 9.943 -14.729 1.00 46.22 97 GLY A O 1
ATOM 756 N N . SER A 1 98 ? -0.109 8.764 -16.626 1.00 48.06 98 SER A N 1
ATOM 757 C CA . SER A 1 98 ? 1.314 8.441 -16.842 1.00 48.06 98 SER A CA 1
ATOM 758 C C . SER A 1 98 ? 2.283 9.633 -16.835 1.00 48.06 98 SER A C 1
ATOM 760 O O . SER A 1 98 ? 3.488 9.424 -16.755 1.00 48.06 98 SER A O 1
ATOM 762 N N . TYR A 1 99 ? 1.780 10.868 -16.904 1.00 45.09 99 TYR A N 1
ATOM 763 C CA . TYR A 1 99 ? 2.577 12.096 -16.994 1.00 45.09 99 TYR A CA 1
ATOM 764 C C . TYR A 1 99 ? 3.476 12.356 -15.773 1.00 45.09 99 TYR A C 1
ATOM 766 O O . TYR A 1 99 ? 4.531 12.973 -15.912 1.00 45.09 99 TYR A O 1
ATOM 774 N N . ASP A 1 100 ? 3.091 11.879 -14.587 1.00 48.75 100 ASP A N 1
ATOM 775 C CA . ASP A 1 100 ? 3.821 12.170 -13.344 1.00 48.75 100 ASP A CA 1
ATOM 776 C C . ASP A 1 100 ? 4.876 11.106 -12.986 1.00 48.75 100 ASP A C 1
ATOM 778 O O . ASP A 1 100 ? 5.780 11.379 -12.187 1.00 48.75 100 ASP A O 1
ATOM 782 N N . PHE A 1 101 ? 4.826 9.923 -13.616 1.00 52.38 101 PHE A N 1
ATOM 783 C CA . PHE A 1 101 ? 5.901 8.929 -13.516 1.00 52.38 101 PHE A CA 1
ATOM 784 C C . PHE A 1 101 ? 7.211 9.495 -14.090 1.00 52.38 101 PHE A C 1
ATOM 786 O O . PHE A 1 101 ? 8.271 9.359 -13.474 1.00 52.38 101 PHE A O 1
ATOM 793 N N . ASP A 1 102 ? 7.113 10.236 -15.196 1.00 51.00 102 ASP A N 1
ATOM 794 C CA . ASP A 1 102 ? 8.250 10.842 -15.896 1.00 51.00 102 ASP A CA 1
ATOM 795 C C . ASP A 1 102 ? 8.873 12.020 -15.119 1.00 51.00 102 ASP A C 1
ATOM 797 O O . ASP A 1 102 ? 10.076 12.266 -15.204 1.00 51.00 102 ASP A O 1
ATOM 801 N N . LEU A 1 103 ? 8.084 12.742 -14.312 1.00 48.25 103 LEU A N 1
ATOM 802 C CA . LEU A 1 103 ? 8.554 13.919 -13.564 1.00 48.25 103 LEU A CA 1
ATOM 803 C C . LEU A 1 103 ? 9.312 13.573 -12.270 1.00 48.25 103 LEU A C 1
ATOM 805 O O . LEU A 1 103 ? 10.123 14.379 -11.803 1.00 48.25 103 LEU A O 1
ATOM 809 N N . TYR A 1 104 ? 9.060 12.402 -11.671 1.00 50.78 104 TYR A N 1
ATOM 810 C CA . TYR A 1 104 ? 9.565 12.072 -10.327 1.00 50.78 104 TYR A CA 1
ATOM 811 C C . TYR A 1 104 ? 10.085 10.636 -10.150 1.00 50.78 104 TYR A C 1
ATOM 813 O O . TYR A 1 104 ? 10.617 10.324 -9.080 1.00 50.78 104 TYR A O 1
ATOM 821 N N . GLY A 1 105 ? 9.938 9.759 -11.149 1.00 51.19 105 GLY A N 1
ATOM 822 C CA . GLY A 1 105 ? 10.021 8.307 -10.965 1.00 51.19 105 GLY A CA 1
ATOM 823 C C . GLY A 1 105 ? 11.225 7.581 -11.561 1.00 51.19 105 GLY A C 1
ATOM 824 O O . GLY A 1 105 ? 11.406 6.409 -11.245 1.00 51.19 105 GLY A O 1
ATOM 825 N N . GLU A 1 106 ? 12.090 8.211 -12.361 1.00 52.91 106 GLU A N 1
ATOM 826 C CA . GLU A 1 106 ? 13.085 7.412 -13.092 1.00 52.91 106 GLU A CA 1
ATOM 827 C C . GLU A 1 106 ? 14.149 6.753 -12.197 1.00 52.91 106 GLU A C 1
ATOM 829 O O . GLU A 1 106 ? 14.678 5.709 -12.579 1.00 52.91 106 GLU A O 1
ATOM 834 N N . LYS A 1 107 ? 14.500 7.313 -11.024 1.00 51.72 107 LYS A N 1
ATOM 835 C CA . LYS A 1 107 ? 15.529 6.747 -10.120 1.00 51.72 107 LYS A CA 1
ATOM 836 C C . LYS A 1 107 ? 15.329 7.165 -8.653 1.00 51.72 107 LYS A C 1
ATOM 838 O O . LYS A 1 107 ? 15.776 8.234 -8.252 1.00 51.72 107 LYS A O 1
ATOM 843 N N . GLY A 1 108 ? 14.759 6.290 -7.819 1.00 55.81 108 GLY A N 1
ATOM 844 C CA . GLY A 1 108 ? 14.899 6.372 -6.354 1.00 55.81 108 GLY A CA 1
ATOM 845 C C . GLY A 1 108 ? 13.610 6.550 -5.545 1.00 55.81 108 GLY A C 1
ATOM 846 O O . GLY A 1 108 ? 12.516 6.245 -6.013 1.00 55.81 108 GLY A O 1
ATOM 847 N N . ALA A 1 109 ? 13.777 6.964 -4.284 1.00 62.91 109 ALA A N 1
ATOM 848 C CA . ALA A 1 109 ? 12.698 7.121 -3.310 1.00 62.91 109 ALA A CA 1
ATOM 849 C C . ALA A 1 109 ? 11.707 8.225 -3.715 1.00 62.91 109 ALA A C 1
ATOM 851 O O . ALA A 1 109 ? 12.090 9.243 -4.291 1.00 62.91 109 ALA A O 1
ATOM 852 N N . ILE A 1 110 ? 10.436 8.049 -3.350 1.00 71.31 110 ILE A N 1
ATOM 853 C CA . ILE A 1 110 ? 9.369 9.011 -3.643 1.00 71.31 110 ILE A CA 1
ATOM 854 C C . ILE A 1 110 ? 9.619 10.307 -2.868 1.00 71.31 110 ILE A C 1
ATOM 856 O O . ILE A 1 110 ? 9.486 10.360 -1.642 1.00 71.31 110 ILE A O 1
ATOM 860 N N . LYS A 1 111 ? 10.006 11.371 -3.577 1.00 70.19 111 LYS A N 1
ATOM 861 C CA . LYS A 1 111 ? 10.334 12.658 -2.957 1.00 70.19 111 LYS A CA 1
ATOM 862 C C . LYS A 1 111 ? 9.110 13.239 -2.245 1.00 70.19 111 LYS A C 1
ATOM 864 O O . LYS A 1 111 ? 8.059 13.419 -2.848 1.00 70.19 111 LYS A O 1
ATOM 869 N N . GLY A 1 112 ? 9.278 13.594 -0.971 1.00 73.44 112 GLY A N 1
ATOM 870 C CA . GLY A 1 112 ? 8.211 14.208 -0.176 1.00 73.44 112 GLY A CA 1
ATOM 871 C C . GLY A 1 112 ? 7.131 13.232 0.295 1.00 73.44 112 GLY A C 1
ATOM 872 O O . GLY A 1 112 ? 6.081 13.687 0.744 1.00 73.44 112 GLY A O 1
ATOM 873 N N . LEU A 1 113 ? 7.387 11.922 0.212 1.00 81.12 113 LEU A N 1
ATOM 874 C CA . LEU A 1 113 ? 6.522 10.901 0.787 1.00 81.12 113 LEU A CA 1
ATOM 875 C C . LEU A 1 113 ? 6.392 11.085 2.302 1.00 81.12 113 LEU A C 1
ATOM 877 O O . LEU A 1 113 ? 7.384 11.158 3.029 1.00 81.12 113 LEU A O 1
ATOM 881 N N . LYS A 1 114 ? 5.150 11.090 2.772 1.00 87.12 114 LYS A N 1
ATOM 882 C CA . LYS A 1 114 ? 4.780 11.031 4.180 1.00 87.12 114 LYS A CA 1
ATOM 883 C C . LYS A 1 114 ? 3.882 9.825 4.387 1.00 87.12 114 LYS A C 1
ATOM 885 O O . LYS A 1 114 ? 2.867 9.693 3.713 1.00 87.12 114 LYS A O 1
ATOM 890 N N . ILE A 1 115 ? 4.245 8.975 5.342 1.00 89.38 115 ILE A N 1
ATOM 891 C CA . ILE A 1 115 ? 3.408 7.863 5.795 1.00 89.38 115 ILE A CA 1
ATOM 892 C C . ILE A 1 115 ? 2.852 8.233 7.168 1.00 89.38 115 ILE A C 1
ATOM 894 O O . ILE A 1 115 ? 3.611 8.567 8.079 1.00 89.38 115 ILE A O 1
ATOM 898 N N . TYR A 1 116 ? 1.532 8.199 7.315 1.00 90.06 116 TYR A N 1
ATOM 899 C CA . TYR A 1 116 ? 0.833 8.528 8.558 1.00 90.06 116 TYR A CA 1
ATOM 900 C C . TYR A 1 116 ? -0.479 7.749 8.678 1.00 90.06 116 TYR A C 1
ATOM 902 O O . TYR A 1 116 ? -0.759 6.860 7.880 1.00 90.06 116 TYR A O 1
ATOM 910 N N . GLY A 1 117 ? -1.281 8.047 9.706 1.00 89.56 117 GLY A N 1
ATOM 911 C CA . GLY A 1 117 ? -2.596 7.419 9.879 1.00 89.56 117 GLY A CA 1
ATOM 912 C C . GLY A 1 117 ? -2.508 5.920 10.163 1.00 89.56 117 GLY A C 1
ATOM 913 O O . GLY A 1 117 ? -3.421 5.179 9.825 1.00 89.56 117 GLY A O 1
ATOM 914 N N . ILE A 1 118 ? -1.396 5.474 10.754 1.00 94.62 118 ILE A N 1
ATOM 915 C CA . ILE A 1 118 ? -1.142 4.062 11.029 1.00 94.62 118 ILE A CA 1
ATOM 916 C C . ILE A 1 118 ? -2.071 3.596 12.149 1.00 94.62 118 ILE A C 1
ATOM 918 O O . ILE A 1 118 ? -1.921 3.982 13.314 1.00 94.62 118 ILE A O 1
ATOM 922 N N . GLN A 1 119 ? -3.025 2.743 11.794 1.00 95.38 119 GLN A N 1
ATOM 923 C CA . GLN A 1 119 ? -3.940 2.112 12.739 1.00 95.38 119 GLN A CA 1
ATOM 924 C C . GLN A 1 119 ? -3.969 0.604 12.519 1.00 95.38 119 GLN A C 1
ATOM 926 O O . GLN A 1 119 ? -3.769 0.119 11.405 1.00 95.38 119 GLN A O 1
ATOM 931 N N . ALA A 1 120 ? -4.203 -0.132 13.600 1.00 95.56 120 ALA A N 1
ATOM 932 C CA . ALA A 1 120 ? -4.393 -1.570 13.569 1.00 95.56 120 ALA A CA 1
ATOM 933 C C . ALA A 1 120 ? -5.370 -1.979 14.674 1.00 95.56 120 ALA A C 1
ATOM 935 O O . ALA A 1 120 ? -5.261 -1.496 15.802 1.00 95.56 120 ALA A O 1
ATOM 936 N N . ASP A 1 121 ? -6.302 -2.865 14.338 1.00 94.62 121 ASP A N 1
ATOM 937 C CA . ASP A 1 121 ? -7.272 -3.463 15.253 1.00 94.62 121 ASP A CA 1
ATOM 938 C C . ASP A 1 121 ? -7.474 -4.934 14.866 1.00 94.62 121 ASP A C 1
ATOM 940 O O . ASP A 1 121 ? -8.033 -5.248 13.810 1.00 94.62 121 ASP A O 1
ATOM 944 N N . GLY A 1 122 ? -6.954 -5.838 15.699 1.00 93.06 122 GLY A N 1
ATOM 945 C CA . GLY A 1 122 ? -6.962 -7.275 15.442 1.00 93.06 122 GLY A CA 1
ATOM 946 C C . GLY A 1 122 ? -6.263 -7.644 14.130 1.00 93.06 122 GLY A C 1
ATOM 947 O O . GLY A 1 122 ? -5.053 -7.476 13.981 1.00 93.06 122 GLY A O 1
ATOM 948 N N . ASP A 1 123 ? -7.035 -8.180 13.186 1.00 95.62 123 ASP A N 1
ATOM 949 C CA . ASP A 1 123 ? -6.581 -8.601 11.862 1.00 95.62 123 ASP A CA 1
ATOM 950 C C . ASP A 1 123 ? -6.682 -7.499 10.802 1.00 95.62 123 ASP A C 1
ATOM 952 O O . ASP A 1 123 ? -6.393 -7.766 9.641 1.00 95.62 123 ASP A O 1
ATOM 956 N N . LYS A 1 124 ? -7.093 -6.280 11.162 1.00 97.06 124 LYS A N 1
ATOM 957 C CA . LYS A 1 124 ? -7.288 -5.161 10.232 1.00 97.06 124 LYS A CA 1
ATOM 958 C C . LYS A 1 124 ? -6.279 -4.059 10.504 1.00 97.06 124 LYS A C 1
ATOM 960 O O . LYS A 1 124 ? -5.931 -3.792 11.652 1.00 97.06 124 LYS A O 1
ATOM 965 N N . GLY A 1 125 ? -5.844 -3.385 9.447 1.00 97.06 125 GLY A N 1
ATOM 966 C CA . GLY A 1 125 ? -4.965 -2.229 9.564 1.00 97.06 125 GLY A CA 1
ATOM 967 C C . GLY A 1 125 ? -5.173 -1.205 8.461 1.00 97.06 125 GLY A C 1
ATOM 968 O O . GLY A 1 125 ? -5.838 -1.468 7.458 1.00 97.06 125 GLY A O 1
ATOM 969 N N . THR A 1 126 ? -4.589 -0.030 8.652 1.00 96.50 126 THR A N 1
ATOM 970 C CA . THR A 1 126 ? -4.525 1.018 7.637 1.00 96.50 126 THR A CA 1
ATOM 971 C C . THR A 1 126 ? -3.251 1.837 7.771 1.00 96.50 126 THR A C 1
ATOM 973 O O . THR A 1 126 ? -2.664 1.938 8.851 1.00 96.50 126 THR A O 1
ATOM 976 N N . PHE A 1 127 ? -2.845 2.444 6.666 1.00 94.88 127 PHE A N 1
ATOM 977 C CA . PHE A 1 127 ? -1.958 3.592 6.669 1.00 94.88 127 PHE A CA 1
ATOM 978 C C . PHE A 1 127 ? -2.302 4.488 5.478 1.00 94.88 127 PHE A C 1
ATOM 980 O O . PHE A 1 127 ? -2.842 4.034 4.465 1.00 94.88 127 PHE A O 1
ATOM 987 N N . THR A 1 128 ? -1.946 5.760 5.593 1.00 90.75 128 THR A N 1
ATOM 988 C CA . THR A 1 128 ? -2.039 6.737 4.513 1.00 90.75 128 THR A CA 1
ATOM 989 C C . THR A 1 128 ? -0.645 7.087 4.032 1.00 90.75 128 THR A C 1
ATOM 991 O O . THR A 1 128 ? 0.247 7.359 4.838 1.00 90.75 128 THR A O 1
ATOM 994 N N . ALA A 1 129 ? -0.471 7.097 2.719 1.00 88.25 129 ALA A N 1
ATOM 995 C CA . ALA A 1 129 ? 0.700 7.647 2.065 1.00 88.25 129 ALA A CA 1
ATOM 996 C C . ALA A 1 129 ? 0.302 8.914 1.313 1.00 88.25 129 ALA A C 1
ATOM 998 O O . ALA A 1 129 ? -0.645 8.903 0.533 1.00 88.25 129 ALA A O 1
ATOM 999 N N . GLU A 1 130 ? 1.031 9.993 1.543 1.00 83.00 130 GLU A N 1
ATOM 1000 C CA . GLU A 1 130 ? 0.820 11.289 0.907 1.00 83.00 130 GLU A CA 1
ATOM 1001 C C . GLU A 1 130 ? 2.121 11.759 0.285 1.00 83.00 130 GLU A C 1
ATOM 1003 O O . GLU A 1 130 ? 3.208 11.537 0.823 1.00 83.00 130 GLU A O 1
ATOM 1008 N N . THR A 1 131 ? 2.008 12.462 -0.828 1.00 74.75 131 THR A N 1
ATOM 1009 C CA . THR A 1 131 ? 3.132 13.168 -1.433 1.00 74.75 131 THR A CA 1
ATOM 1010 C C . THR A 1 131 ? 2.780 14.645 -1.559 1.00 74.75 131 THR A C 1
ATOM 1012 O O . THR A 1 131 ? 1.624 15.005 -1.774 1.00 74.75 131 THR A O 1
ATOM 1015 N N . THR A 1 132 ? 3.776 15.522 -1.428 1.00 63.47 132 THR A N 1
ATOM 1016 C CA . THR A 1 132 ? 3.567 16.965 -1.215 1.00 63.47 132 THR A CA 1
ATOM 1017 C C . THR A 1 132 ? 2.737 17.680 -2.291 1.00 63.47 132 THR A C 1
ATOM 1019 O O . THR A 1 132 ? 2.218 18.752 -2.004 1.00 63.47 132 THR A O 1
ATOM 1022 N N . ASN A 1 133 ? 2.593 17.119 -3.501 1.00 59.06 133 ASN A N 1
ATOM 1023 C CA . ASN A 1 133 ? 1.796 17.722 -4.581 1.00 59.06 133 ASN A CA 1
ATOM 1024 C C . ASN A 1 133 ? 0.784 16.763 -5.255 1.00 59.06 133 ASN A C 1
ATOM 1026 O O . ASN A 1 133 ? 0.051 17.201 -6.153 1.00 59.06 133 ASN A O 1
ATOM 1030 N N . PHE A 1 134 ? 0.749 15.474 -4.878 1.00 60.47 134 PHE A N 1
ATOM 1031 C CA . PHE A 1 134 ? 0.211 14.410 -5.749 1.00 60.47 134 PHE A CA 1
ATOM 1032 C C . PHE A 1 134 ? -0.884 13.542 -5.122 1.00 60.47 134 PHE A C 1
ATOM 1034 O O . PHE A 1 134 ? -1.108 12.426 -5.569 1.00 60.47 134 PHE A O 1
ATOM 1041 N N . GLY A 1 135 ? -1.597 14.067 -4.123 1.00 72.88 135 GLY A N 1
ATOM 1042 C CA . GLY A 1 135 ? -2.701 13.356 -3.480 1.00 72.88 135 GLY A CA 1
ATOM 1043 C C . GLY A 1 135 ? -2.238 12.321 -2.454 1.00 72.88 135 GLY A C 1
ATOM 1044 O O . GLY A 1 135 ? -1.042 12.125 -2.207 1.00 72.88 135 GLY A O 1
ATOM 1045 N N . SER A 1 136 ? -3.222 11.686 -1.831 1.00 81.44 136 SER A N 1
ATOM 1046 C CA . SER A 1 136 ? -3.050 10.716 -0.759 1.00 81.44 136 SER A CA 1
ATOM 1047 C C . SER A 1 136 ? -3.711 9.396 -1.132 1.00 81.44 136 SER A C 1
ATOM 1049 O O . SER A 1 136 ? -4.777 9.365 -1.742 1.00 81.44 136 SER A O 1
ATOM 1051 N N . VAL A 1 137 ? -3.093 8.293 -0.725 1.00 86.06 137 VAL A N 1
ATOM 1052 C CA . VAL A 1 137 ? -3.677 6.952 -0.798 1.00 86.06 137 VAL A CA 1
ATOM 1053 C C . VAL A 1 137 ? -3.878 6.460 0.617 1.00 86.06 137 VAL A C 1
ATOM 1055 O O . VAL A 1 137 ? -2.922 6.407 1.390 1.00 86.06 137 VAL A O 1
ATOM 1058 N N . ASN A 1 138 ? -5.095 6.057 0.951 1.00 90.06 138 ASN A N 1
ATOM 1059 C CA . ASN A 1 138 ? -5.348 5.276 2.149 1.00 90.06 138 ASN A CA 1
ATOM 1060 C C . ASN A 1 138 ? -5.429 3.796 1.770 1.00 90.06 138 ASN A C 1
ATOM 1062 O O . ASN A 1 138 ? -6.224 3.404 0.916 1.00 90.06 138 ASN A O 1
ATOM 1066 N N . TYR A 1 139 ? -4.563 2.990 2.375 1.00 93.31 139 TYR A N 1
ATOM 1067 C CA . TYR A 1 139 ? -4.500 1.552 2.157 1.00 93.31 139 TYR A CA 1
ATOM 1068 C C . TYR A 1 139 ? -5.223 0.831 3.285 1.00 93.31 139 TYR A C 1
ATOM 1070 O O . TYR A 1 139 ? -5.037 1.149 4.462 1.00 93.31 139 TYR A O 1
ATOM 1078 N N . PHE A 1 140 ? -5.997 -0.188 2.930 1.00 95.25 140 PHE A N 1
ATOM 1079 C CA . PHE A 1 140 ? -6.705 -1.043 3.871 1.00 95.25 140 PHE A CA 1
ATOM 1080 C C . PHE A 1 140 ? -6.080 -2.427 3.867 1.00 95.25 140 PHE A C 1
ATOM 1082 O O . PHE A 1 140 ? -5.958 -3.066 2.819 1.00 95.25 140 PHE A O 1
ATOM 1089 N N . LEU A 1 141 ? -5.696 -2.898 5.048 1.00 97.38 141 LEU A N 1
ATOM 1090 C CA . LEU A 1 141 ? -4.940 -4.123 5.226 1.00 97.38 141 LEU A CA 1
ATOM 1091 C C . LEU A 1 141 ? -5.751 -5.155 6.003 1.00 97.38 141 LEU A C 1
ATOM 1093 O O . LEU A 1 141 ? -6.504 -4.810 6.916 1.00 97.38 141 LEU A O 1
ATOM 1097 N N . ARG A 1 142 ? -5.520 -6.429 5.686 1.00 97.12 142 ARG A N 1
ATOM 1098 C CA . ARG A 1 142 ? -5.867 -7.559 6.548 1.00 97.12 142 ARG A CA 1
ATOM 1099 C C . ARG A 1 142 ? -4.666 -8.465 6.798 1.00 97.12 142 ARG A C 1
ATOM 1101 O O . ARG A 1 142 ? -3.797 -8.597 5.935 1.00 97.12 142 ARG A O 1
ATOM 1108 N N . LYS A 1 143 ? -4.626 -9.100 7.967 1.00 96.62 143 LYS A N 1
ATOM 1109 C CA . LYS A 1 143 ? -3.599 -10.070 8.359 1.00 96.62 143 LYS A CA 1
ATOM 1110 C C . LYS A 1 143 ? -4.089 -11.488 8.058 1.00 96.62 143 LYS A C 1
ATOM 1112 O O . LYS A 1 143 ? -5.034 -11.969 8.673 1.00 96.62 143 LYS A O 1
ATOM 1117 N N . PHE A 1 144 ? -3.417 -12.175 7.139 1.00 93.50 144 PHE A N 1
ATOM 1118 C CA . PHE A 1 144 ? -3.676 -13.571 6.777 1.00 93.50 144 PHE A CA 1
ATOM 1119 C C . PHE A 1 144 ? -2.457 -14.415 7.134 1.00 93.50 144 PHE A C 1
ATOM 1121 O O . PHE A 1 144 ? -1.361 -14.112 6.671 1.00 93.50 144 PHE A O 1
ATOM 1128 N N . ASN A 1 145 ? -2.617 -15.466 7.943 1.00 92.31 145 ASN A N 1
ATOM 1129 C CA . ASN A 1 145 ? -1.510 -16.354 8.335 1.00 92.31 145 ASN A CA 1
ATOM 1130 C C . ASN A 1 145 ? -0.262 -15.578 8.812 1.00 92.31 145 ASN A C 1
ATOM 1132 O O . ASN A 1 145 ? 0.856 -15.826 8.365 1.00 92.31 145 ASN A O 1
ATOM 1136 N N . ASN A 1 146 ? -0.471 -14.592 9.689 1.00 91.00 146 ASN A N 1
ATOM 1137 C CA . ASN A 1 146 ? 0.548 -13.665 10.196 1.00 91.00 146 ASN A CA 1
ATOM 1138 C C . ASN A 1 146 ? 1.206 -12.727 9.167 1.00 91.00 146 ASN A C 1
ATOM 1140 O O . ASN A 1 146 ? 2.207 -12.088 9.480 1.00 91.00 146 ASN A O 1
ATOM 1144 N N . GLN A 1 147 ? 0.632 -12.575 7.974 1.00 95.00 147 GLN A N 1
ATOM 1145 C CA . GLN A 1 147 ? 1.115 -11.657 6.946 1.00 95.00 147 GLN A CA 1
ATOM 1146 C C . GLN A 1 147 ? 0.072 -10.590 6.633 1.00 95.00 147 GLN A C 1
ATOM 1148 O O . GLN A 1 147 ? -1.059 -10.899 6.263 1.00 95.00 147 GLN A O 1
ATOM 1153 N N . TRP A 1 148 ? 0.463 -9.326 6.747 1.00 97.75 148 TRP A N 1
ATOM 1154 C CA . TRP A 1 148 ? -0.352 -8.211 6.280 1.00 97.75 148 TRP A CA 1
ATOM 1155 C C . TRP A 1 148 ? -0.431 -8.203 4.753 1.00 97.75 148 TRP A C 1
ATOM 1157 O O . TRP A 1 148 ? 0.574 -8.425 4.076 1.00 97.75 148 TRP A O 1
ATOM 1167 N N . LYS A 1 149 ? -1.628 -7.946 4.224 1.00 96.81 149 LYS A N 1
ATOM 1168 C CA . LYS A 1 149 ? -1.912 -7.751 2.801 1.00 96.81 149 LYS A CA 1
ATOM 1169 C C . LYS A 1 149 ? -2.878 -6.592 2.624 1.00 96.81 149 LYS A C 1
ATOM 1171 O O . LYS A 1 149 ? -3.826 -6.462 3.394 1.00 96.81 149 LYS A O 1
ATOM 1176 N N . ILE A 1 150 ? -2.676 -5.805 1.580 1.00 95.31 150 ILE A N 1
ATOM 1177 C CA . ILE A 1 150 ? -3.617 -4.813 1.083 1.00 95.31 150 ILE A CA 1
ATOM 1178 C C . ILE A 1 150 ? -4.795 -5.558 0.464 1.00 95.31 150 ILE A C 1
ATOM 1180 O O . ILE A 1 150 ? -4.622 -6.402 -0.417 1.00 95.31 150 ILE A O 1
ATOM 1184 N N . VAL A 1 151 ? -5.986 -5.237 0.957 1.00 93.81 151 VAL A N 1
ATOM 1185 C CA . VAL A 1 151 ? -7.267 -5.775 0.483 1.00 93.81 151 VAL A CA 1
ATOM 1186 C C . VAL A 1 151 ? -8.101 -4.727 -0.242 1.00 93.81 151 VAL A C 1
ATOM 1188 O O . VAL A 1 151 ? -9.016 -5.083 -0.978 1.00 93.81 151 VAL A O 1
ATOM 1191 N N . ASN A 1 152 ? -7.791 -3.444 -0.040 1.00 91.31 152 ASN A N 1
ATOM 1192 C CA . ASN A 1 152 ? -8.390 -2.331 -0.762 1.00 91.31 152 ASN A CA 1
ATOM 1193 C C . ASN A 1 152 ? -7.494 -1.086 -0.633 1.00 91.31 152 ASN A C 1
ATOM 1195 O O . ASN A 1 152 ? -6.650 -1.013 0.265 1.00 91.31 152 ASN A O 1
ATOM 1199 N N . ALA A 1 153 ? -7.697 -0.099 -1.494 1.00 89.19 153 ALA A N 1
ATOM 1200 C CA . ALA A 1 153 ? -7.085 1.214 -1.375 1.00 89.19 153 ALA A CA 1
ATOM 1201 C C . ALA A 1 153 ? -8.020 2.282 -1.946 1.00 89.19 153 ALA A C 1
ATOM 1203 O O . ALA A 1 153 ? -8.745 2.027 -2.907 1.00 89.19 153 ALA A O 1
ATOM 1204 N N . SER A 1 154 ? -7.980 3.470 -1.352 1.00 85.50 154 SER A N 1
ATOM 1205 C CA . SER A 1 154 ? -8.708 4.652 -1.808 1.00 85.50 154 SER A CA 1
ATOM 1206 C C . SER A 1 154 ? -7.728 5.794 -2.040 1.00 85.50 154 SER A C 1
ATOM 1208 O O . SER A 1 154 ? -7.065 6.250 -1.103 1.00 85.50 154 SER A O 1
ATOM 1210 N N . ALA A 1 155 ? -7.652 6.253 -3.279 1.00 82.69 155 ALA A N 1
ATOM 1211 C CA . ALA A 1 155 ? -6.872 7.398 -3.705 1.00 82.69 155 ALA A CA 1
ATOM 1212 C C . ALA A 1 155 ? -7.743 8.657 -3.699 1.00 82.69 155 ALA A C 1
ATOM 1214 O O . ALA A 1 155 ? -8.853 8.656 -4.235 1.00 82.69 155 ALA A O 1
ATOM 1215 N N . PHE A 1 156 ? -7.2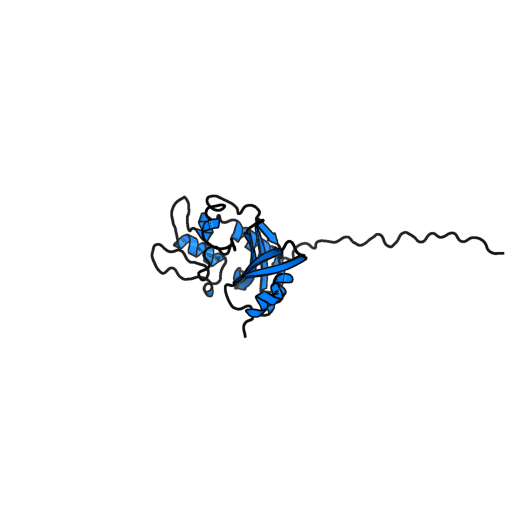41 9.743 -3.120 1.00 76.75 156 PHE A N 1
ATOM 1216 C CA . PHE A 1 156 ? -7.970 11.001 -3.017 1.00 76.75 156 PHE A CA 1
ATOM 1217 C C . PHE A 1 156 ? -7.044 12.214 -3.037 1.00 76.75 156 PHE A C 1
ATOM 1219 O O . PHE A 1 156 ? -5.872 12.150 -2.671 1.00 76.75 156 PHE A O 1
ATOM 1226 N N . ASN A 1 157 ? -7.597 13.359 -3.424 1.00 75.31 157 ASN A N 1
ATOM 1227 C CA . ASN A 1 157 ? -6.955 14.653 -3.261 1.00 75.31 157 ASN A CA 1
ATOM 1228 C C . ASN A 1 157 ? -7.701 15.464 -2.199 1.00 75.31 157 ASN A C 1
ATOM 1230 O O . ASN A 1 157 ? -8.931 15.519 -2.208 1.00 75.31 157 ASN A O 1
ATOM 1234 N N . ILE A 1 158 ? -6.953 16.112 -1.309 1.00 68.50 158 ILE A N 1
ATOM 1235 C CA . ILE A 1 158 ? -7.492 17.107 -0.385 1.00 68.50 158 ILE A CA 1
ATOM 1236 C C . ILE A 1 158 ? -7.067 18.467 -0.925 1.00 68.50 158 ILE A C 1
ATOM 1238 O O . ILE A 1 158 ? -5.943 18.916 -0.703 1.00 68.50 158 ILE A O 1
ATOM 1242 N N . SER A 1 159 ? -7.960 19.121 -1.659 1.00 63.56 159 SER A N 1
ATOM 1243 C CA . SER A 1 159 ? -7.737 20.483 -2.138 1.00 63.56 159 SER A CA 1
ATOM 1244 C C . SER A 1 159 ? -8.558 21.470 -1.319 1.00 63.56 159 SER A C 1
ATOM 1246 O O . SER A 1 159 ? -9.760 21.295 -1.127 1.00 63.56 159 SER A O 1
ATOM 1248 N N . GLY A 1 160 ? -7.907 22.539 -0.862 1.00 53.03 160 GLY A N 1
ATOM 1249 C CA . GLY A 1 160 ? -8.603 23.758 -0.475 1.00 53.03 160 GLY A CA 1
ATOM 1250 C C . GLY A 1 160 ? -8.773 24.630 -1.711 1.00 53.03 160 GLY A C 1
ATOM 1251 O O . GLY A 1 160 ? -7.779 25.056 -2.300 1.00 53.03 160 GLY A O 1
ATOM 1252 N N . GLU A 1 161 ? -10.006 24.916 -2.122 1.00 43.38 161 GLU A N 1
ATOM 1253 C CA . GLU A 1 161 ? -10.212 26.062 -3.006 1.00 43.38 161 GLU A CA 1
ATOM 1254 C C . GLU A 1 161 ? -9.937 27.350 -2.222 1.00 43.38 161 GLU A C 1
ATOM 1256 O O . GLU A 1 161 ? -10.262 27.454 -1.036 1.00 43.38 161 GLU A O 1
ATOM 1261 N N . LYS A 1 162 ? -9.371 28.361 -2.897 1.00 42.28 162 LYS A N 1
ATOM 1262 C CA . LYS A 1 162 ? -9.040 29.695 -2.348 1.00 42.28 162 LYS A CA 1
ATOM 1263 C C . LYS A 1 162 ? -10.220 30.434 -1.679 1.00 42.28 162 LYS A C 1
ATOM 1265 O O . LYS A 1 162 ? -10.003 31.501 -1.116 1.00 42.28 162 LYS A O 1
ATOM 1270 N N . ASN A 1 163 ? -11.423 29.852 -1.678 1.00 40.81 163 ASN A N 1
ATOM 1271 C CA . ASN A 1 163 ? -12.666 30.411 -1.154 1.00 40.81 163 ASN A CA 1
ATOM 1272 C C . ASN A 1 163 ? -13.314 29.541 -0.048 1.00 40.81 163 ASN A C 1
ATOM 1274 O O . ASN A 1 163 ? -14.535 29.439 0.035 1.00 40.81 163 ASN A O 1
ATOM 1278 N N . SER A 1 164 ? -12.506 28.991 0.867 1.00 47.59 164 SER A N 1
ATOM 1279 C CA . SER A 1 164 ? -12.889 28.584 2.242 1.00 47.59 164 SER A CA 1
ATOM 1280 C C . SER A 1 164 ? -13.567 27.226 2.499 1.00 47.59 164 SER A C 1
ATOM 1282 O O . SER A 1 164 ? -14.033 27.009 3.613 1.00 47.59 164 SER A O 1
ATOM 1284 N N . HIS A 1 165 ? -13.545 26.268 1.564 1.00 51.06 165 HIS A N 1
ATOM 1285 C CA . HIS A 1 165 ? -13.960 24.886 1.865 1.00 51.06 165 HIS A CA 1
ATOM 1286 C C . HIS A 1 165 ? -12.886 23.882 1.426 1.00 51.06 165 HIS A C 1
ATOM 1288 O O . HIS A 1 165 ? -12.530 23.802 0.250 1.00 51.06 165 HIS A O 1
ATOM 1294 N N . THR A 1 166 ? -12.349 23.130 2.390 1.00 60.72 166 THR A N 1
ATOM 1295 C CA . THR A 1 166 ? -11.513 21.954 2.121 1.00 60.72 166 THR A CA 1
ATOM 1296 C C . THR A 1 166 ? -12.437 20.808 1.736 1.00 60.72 166 THR A C 1
ATOM 1298 O O . THR A 1 166 ? -13.301 20.442 2.532 1.00 60.72 166 THR A O 1
ATOM 1301 N N . TYR A 1 167 ? -12.263 20.236 0.548 1.00 65.94 167 TYR A N 1
ATOM 1302 C CA . TYR A 1 167 ? -13.048 19.085 0.105 1.00 65.94 167 TYR A CA 1
ATOM 1303 C C . TYR A 1 167 ? -12.141 17.919 -0.277 1.00 65.94 167 TYR A C 1
ATOM 1305 O O . TYR A 1 167 ? -10.980 18.101 -0.656 1.00 65.94 167 TYR A O 1
ATOM 1313 N N . CYS A 1 168 ? -12.680 16.711 -0.142 1.00 72.44 168 CYS A N 1
ATOM 1314 C CA . CYS A 1 168 ? -12.039 15.501 -0.617 1.00 72.44 168 CYS A CA 1
ATOM 1315 C C . CYS A 1 168 ? -12.571 15.154 -2.003 1.00 72.44 168 CYS A C 1
ATOM 1317 O O . CYS A 1 168 ? -13.777 15.024 -2.188 1.00 72.44 168 CYS A O 1
ATOM 1319 N N . ALA A 1 169 ? -11.673 14.996 -2.968 1.00 69.56 169 ALA A N 1
ATOM 1320 C CA . ALA A 1 169 ? -11.997 14.460 -4.278 1.00 69.56 169 ALA A CA 1
ATOM 1321 C C . ALA A 1 169 ? -11.470 13.029 -4.360 1.00 69.56 169 ALA A C 1
ATOM 1323 O O . ALA A 1 169 ? -10.255 12.817 -4.374 1.00 69.56 169 ALA A O 1
ATOM 1324 N N . MET A 1 170 ? -12.379 12.056 -4.407 1.00 72.38 170 MET A N 1
ATOM 1325 C CA . MET A 1 170 ? -12.022 10.667 -4.681 1.00 72.38 170 MET A CA 1
ATOM 1326 C C . MET A 1 170 ? -11.511 10.545 -6.113 1.00 72.38 170 MET A C 1
ATOM 1328 O O . MET A 1 170 ? -12.183 10.956 -7.057 1.00 72.38 170 MET A O 1
ATOM 1332 N N . ILE A 1 171 ? -10.309 10.000 -6.253 1.00 64.62 171 ILE A N 1
ATOM 1333 C CA . ILE A 1 171 ? -9.670 9.750 -7.545 1.00 64.62 171 ILE A CA 1
ATOM 1334 C C . ILE A 1 171 ? -9.995 8.327 -7.975 1.00 64.62 171 ILE A C 1
ATOM 1336 O O . ILE A 1 171 ? -10.432 8.106 -9.099 1.00 64.62 171 ILE A O 1
ATOM 1340 N N . GLU A 1 172 ? -9.801 7.370 -7.067 1.00 72.94 172 GLU A N 1
ATOM 1341 C CA . GLU A 1 172 ? -9.905 5.956 -7.398 1.00 72.94 172 GLU A CA 1
ATOM 1342 C C . GLU A 1 172 ? -10.132 5.101 -6.156 1.00 72.94 172 GLU A C 1
ATOM 1344 O O . GLU A 1 172 ? -9.702 5.438 -5.049 1.00 72.94 172 GLU A O 1
ATOM 1349 N N . ILE A 1 173 ? -10.804 3.973 -6.355 1.00 72.50 173 ILE A N 1
ATOM 1350 C CA . ILE A 1 173 ? -10.975 2.936 -5.351 1.00 72.50 173 ILE A CA 1
ATOM 1351 C C . ILE A 1 173 ? -10.844 1.566 -6.013 1.00 72.50 173 ILE A C 1
ATOM 1353 O O . ILE A 1 173 ? -11.396 1.351 -7.089 1.00 72.50 173 ILE A O 1
ATOM 1357 N N . LEU A 1 174 ? -10.112 0.644 -5.383 1.00 74.38 174 LEU A N 1
ATOM 1358 C CA . LEU A 1 174 ? -9.859 -0.668 -5.989 1.00 74.38 174 LEU A CA 1
ATOM 1359 C C . LEU A 1 174 ? -11.079 -1.598 -5.955 1.00 74.38 174 LEU A C 1
ATOM 1361 O O . LEU A 1 174 ? -11.250 -2.400 -6.862 1.00 74.38 174 LEU A O 1
ATOM 1365 N N . ASN A 1 175 ? -11.893 -1.529 -4.899 1.00 79.25 175 ASN A N 1
ATOM 1366 C CA . ASN A 1 175 ? -13.080 -2.362 -4.679 1.00 79.25 175 ASN A CA 1
ATOM 1367 C C . ASN A 1 175 ? -14.090 -1.644 -3.774 1.00 79.25 175 ASN A C 1
ATOM 1369 O O . ASN A 1 175 ? -13.720 -0.707 -3.069 1.00 79.25 175 ASN A O 1
ATOM 1373 N N . ASP A 1 176 ? -15.326 -2.147 -3.696 1.00 82.69 176 ASP A N 1
ATOM 1374 C CA . ASP A 1 176 ? -16.311 -1.686 -2.708 1.00 82.69 176 ASP A CA 1
ATOM 1375 C C . ASP A 1 176 ? -15.740 -1.665 -1.274 1.00 82.69 176 ASP A C 1
ATOM 1377 O O . ASP A 1 176 ? -14.995 -2.556 -0.849 1.00 82.69 176 ASP A O 1
ATOM 1381 N N . ILE A 1 177 ? -16.124 -0.642 -0.511 1.00 84.44 177 ILE A N 1
ATOM 1382 C CA . ILE A 1 177 ? -15.677 -0.395 0.859 1.00 84.44 177 ILE A CA 1
ATOM 1383 C C . ILE A 1 177 ? -16.444 -1.276 1.836 1.00 84.44 177 ILE A C 1
ATOM 1385 O O . ILE A 1 177 ? -17.675 -1.256 1.900 1.00 84.44 177 ILE A O 1
ATOM 1389 N N . GLU A 1 178 ? -15.711 -1.996 2.677 1.00 88.81 178 GLU A N 1
ATOM 1390 C CA . GLU A 1 178 ? -16.293 -2.682 3.825 1.00 88.81 178 GLU A CA 1
ATOM 1391 C C . GLU A 1 178 ? -16.534 -1.699 4.987 1.00 88.81 178 GLU A C 1
ATOM 1393 O O . GLU A 1 178 ? -15.718 -0.806 5.217 1.00 88.81 178 GLU A O 1
ATOM 1398 N N . PRO A 1 179 ? -17.580 -1.875 5.815 1.00 89.50 179 PRO A N 1
ATOM 1399 C CA . PRO A 1 179 ? -17.935 -0.898 6.851 1.00 89.50 179 PRO A CA 1
ATOM 1400 C C . PRO A 1 179 ? -16.819 -0.533 7.843 1.00 89.50 179 PRO A C 1
ATOM 1402 O O . PRO A 1 179 ? -16.801 0.573 8.378 1.00 89.50 179 PRO A O 1
ATOM 1405 N N . TRP A 1 180 ? -15.875 -1.440 8.117 1.00 91.06 180 TRP A N 1
ATOM 1406 C CA . TRP A 1 180 ? -14.752 -1.133 9.011 1.00 91.06 180 TRP A CA 1
ATOM 1407 C C . TRP A 1 180 ? -13.732 -0.184 8.380 1.00 91.06 180 TRP A C 1
ATOM 1409 O O . TRP A 1 180 ? -13.096 0.567 9.110 1.00 91.06 180 TRP A O 1
ATOM 1419 N N . GLN A 1 181 ? -13.597 -0.191 7.054 1.00 90.38 181 GLN A N 1
ATOM 1420 C CA . GLN A 1 181 ? -12.646 0.648 6.326 1.00 90.38 181 GLN A CA 1
ATOM 1421 C C . GLN A 1 181 ? -13.040 2.124 6.434 1.00 90.38 181 GLN A C 1
ATOM 1423 O O . GLN A 1 181 ? -12.179 2.968 6.658 1.00 90.38 181 GLN A O 1
ATOM 1428 N N . LEU A 1 182 ? -14.344 2.438 6.418 1.00 86.56 182 LEU A N 1
ATOM 1429 C CA . LEU A 1 182 ? -14.834 3.811 6.600 1.00 86.56 182 LEU A CA 1
ATOM 1430 C C . LEU A 1 182 ? -14.369 4.470 7.896 1.00 86.56 182 LEU A C 1
ATOM 1432 O O . LEU A 1 182 ? -14.173 5.681 7.923 1.00 86.56 182 LEU A O 1
ATOM 1436 N N . LYS A 1 183 ? -14.165 3.690 8.963 1.00 87.88 183 LYS A N 1
ATOM 1437 C CA . LYS A 1 183 ? -13.698 4.223 10.252 1.00 87.88 183 LYS A CA 1
ATOM 1438 C C . LYS A 1 183 ? -12.304 4.843 10.158 1.00 87.88 183 LYS A C 1
ATOM 1440 O O . LYS A 1 183 ? -11.919 5.605 11.039 1.00 87.88 183 LYS A O 1
ATOM 1445 N N . TRP A 1 184 ? -11.548 4.472 9.129 1.00 87.50 184 TRP A N 1
ATOM 1446 C CA . TRP A 1 184 ? -10.139 4.808 8.951 1.00 87.50 184 TRP A CA 1
ATOM 1447 C C . TRP A 1 184 ? -9.874 5.680 7.727 1.00 87.50 184 TRP A C 1
ATOM 1449 O O . TRP A 1 184 ? -8.745 6.117 7.508 1.00 87.50 184 TRP A O 1
ATOM 1459 N N . VAL A 1 185 ? -10.925 5.982 6.970 1.00 83.69 185 VAL A N 1
ATOM 1460 C CA . VAL A 1 185 ? -10.898 6.995 5.922 1.00 83.69 185 VAL A CA 1
ATOM 1461 C C . VAL A 1 185 ? -10.680 8.366 6.561 1.00 83.69 185 VAL A C 1
ATOM 1463 O O . VAL A 1 185 ? -11.168 8.653 7.656 1.00 83.69 185 VAL A O 1
ATOM 1466 N N . HIS A 1 186 ? -9.950 9.237 5.863 1.00 78.38 186 HIS A N 1
ATOM 1467 C CA . HIS A 1 186 ? -9.777 10.620 6.293 1.00 78.38 186 HIS A CA 1
ATOM 1468 C C . HIS A 1 186 ? -11.153 11.279 6.533 1.00 78.38 186 HIS A C 1
ATOM 1470 O O . HIS A 1 186 ? -12.006 11.173 5.654 1.00 78.38 186 HIS A O 1
ATOM 1476 N N . PRO A 1 187 ? -11.396 12.002 7.646 1.00 80.25 187 PRO A N 1
ATOM 1477 C CA . PRO A 1 187 ? -12.732 12.509 7.983 1.00 80.25 187 PRO A CA 1
ATOM 1478 C C . PRO A 1 187 ? -13.407 13.316 6.865 1.00 80.25 187 PRO A C 1
ATOM 1480 O O . PRO A 1 187 ? -14.587 13.131 6.596 1.00 80.25 187 PRO A O 1
ATOM 1483 N N . LEU A 1 188 ? -12.639 14.146 6.149 1.00 78.56 188 LEU A N 1
ATOM 1484 C CA . LEU A 1 188 ? -13.140 14.933 5.007 1.00 78.56 188 LEU A CA 1
ATOM 1485 C C . LEU A 1 188 ? -13.535 14.092 3.779 1.00 78.56 188 LEU A C 1
ATOM 1487 O O . LEU A 1 188 ? -14.157 14.613 2.863 1.00 78.56 188 LEU A O 1
ATOM 1491 N N . CYS A 1 189 ? -13.130 12.825 3.734 1.00 80.38 189 CYS A N 1
ATOM 1492 C CA . CYS A 1 189 ? -13.374 11.897 2.634 1.00 80.38 189 CYS A CA 1
ATOM 1493 C C . CYS A 1 189 ? -14.464 10.871 2.949 1.00 80.38 189 CYS A C 1
ATOM 1495 O O . CYS A 1 189 ? -14.847 10.127 2.053 1.00 80.38 189 CYS A O 1
ATOM 1497 N N . VAL A 1 190 ? -14.958 10.799 4.192 1.00 83.69 190 VAL A N 1
ATOM 1498 C CA . VAL A 1 190 ? -15.911 9.757 4.610 1.00 83.69 190 VAL A CA 1
ATOM 1499 C C . VAL A 1 190 ? -17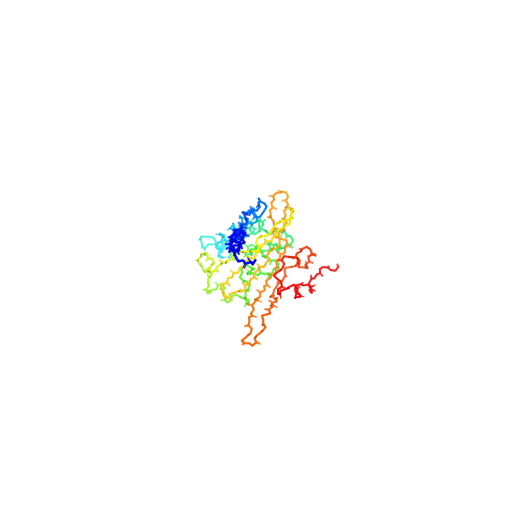.172 9.790 3.752 1.00 83.69 190 VAL A C 1
ATOM 1501 O O . VAL A 1 190 ? -17.571 8.744 3.250 1.00 83.69 190 VAL A O 1
ATOM 1504 N N . ASP A 1 191 ? -17.749 10.970 3.517 1.00 82.69 191 ASP A N 1
ATOM 1505 C CA . ASP A 1 191 ? -18.975 11.106 2.722 1.00 82.69 191 ASP A CA 1
ATOM 1506 C C . ASP A 1 191 ? -18.774 10.629 1.279 1.00 82.69 191 ASP A C 1
ATOM 1508 O O . ASP A 1 191 ? -19.586 9.863 0.758 1.00 82.69 191 ASP A O 1
ATOM 1512 N N . GLU A 1 192 ? -17.658 10.999 0.648 1.00 80.44 192 GLU A N 1
ATOM 1513 C CA . GLU A 1 192 ? -17.333 10.565 -0.714 1.00 80.44 192 GLU A CA 1
ATOM 1514 C C . GLU A 1 192 ? -17.047 9.064 -0.798 1.00 80.44 192 GLU A C 1
ATOM 1516 O O . GLU A 1 192 ? -17.560 8.383 -1.686 1.00 80.44 192 GLU A O 1
ATOM 1521 N N . VAL A 1 193 ? -16.283 8.519 0.150 1.00 78.50 193 VAL A N 1
ATOM 1522 C CA . VAL A 1 193 ? -15.946 7.090 0.184 1.00 78.50 193 VAL A CA 1
ATOM 1523 C C . VAL A 1 193 ? -17.169 6.236 0.537 1.00 78.50 193 VAL A C 1
ATOM 1525 O O . VAL A 1 193 ? -17.315 5.128 0.024 1.00 78.50 193 VAL A O 1
ATOM 1528 N N . SER A 1 194 ? -18.099 6.753 1.347 1.00 83.12 194 SER A N 1
ATOM 1529 C CA . SER A 1 194 ? -19.316 6.033 1.748 1.00 83.12 194 SER A CA 1
ATOM 1530 C C . SER A 1 194 ? -20.238 5.684 0.577 1.00 83.12 194 SER A C 1
ATOM 1532 O O . SER A 1 194 ? -20.978 4.704 0.651 1.00 83.12 194 SER A O 1
ATOM 1534 N N . LYS A 1 195 ? -20.146 6.420 -0.539 1.00 84.00 195 LYS A N 1
ATOM 1535 C CA . LYS A 1 195 ? -20.883 6.124 -1.780 1.00 84.00 195 LYS A CA 1
ATOM 1536 C C . LYS A 1 195 ? -20.509 4.763 -2.377 1.00 84.00 195 LYS A C 1
ATOM 1538 O O . LYS A 1 195 ? -21.310 4.188 -3.108 1.00 84.00 195 LYS A O 1
ATOM 1543 N N . TYR A 1 196 ? -19.327 4.250 -2.032 1.00 81.56 196 TYR A N 1
ATOM 1544 C CA . TYR A 1 196 ? -18.786 2.964 -2.475 1.00 81.56 196 TYR A CA 1
ATOM 1545 C C . TYR A 1 196 ? -18.928 1.868 -1.414 1.00 81.56 196 TYR A C 1
ATOM 1547 O O . TYR A 1 196 ? -18.269 0.836 -1.503 1.00 81.56 196 TYR A O 1
ATOM 1555 N N . LEU A 1 197 ? -19.749 2.081 -0.381 1.00 82.75 197 LEU A N 1
ATOM 1556 C CA . LEU A 1 197 ? -20.050 1.043 0.598 1.00 82.75 197 LEU A CA 1
ATOM 1557 C C . LEU A 1 197 ? -20.639 -0.192 -0.081 1.00 82.75 197 LEU A C 1
ATOM 1559 O O . LEU A 1 197 ? -21.630 -0.104 -0.810 1.00 82.75 197 LEU A O 1
ATOM 1563 N N . LYS A 1 198 ? -20.062 -1.350 0.238 1.00 76.94 198 LYS A N 1
ATOM 1564 C CA . LYS A 1 198 ? -20.594 -2.643 -0.175 1.00 76.94 198 LYS A CA 1
ATOM 1565 C C . LYS A 1 198 ? -22.016 -2.801 0.372 1.00 76.94 198 LYS A C 1
ATOM 1567 O O . LYS A 1 198 ? -22.214 -2.731 1.588 1.00 76.94 198 LYS A O 1
ATOM 1572 N N . LYS A 1 199 ? -22.981 -2.969 -0.533 1.00 67.62 199 LYS A N 1
ATOM 1573 C CA . LYS A 1 199 ? -24.396 -3.198 -0.204 1.00 67.62 199 LYS A CA 1
ATOM 1574 C C . LYS A 1 199 ? -24.649 -4.626 0.262 1.00 67.62 199 LYS A C 1
ATOM 1576 O O . LYS A 1 199 ? -23.949 -5.541 -0.228 1.00 67.62 199 LYS A O 1
#

Foldseek 3Di:
DDDDDDDDDPDDPPPDPPVPPDDDDPQLVVLVVLVVVLQQDALCVQQVCADPNDRDQPSNQVSLVLAADPVQWDDDPDPRHHIDGLPPRCLLFPDDDDPVCVVQGPDDGGPQWDKALWDDDDQKTWIKIDHPPGWIKIFIWGADPNGIYTHKIWTWHFDDDPPDDTAIDTRDISAADEPVVLVSPDPRCSVVNVVRHDD

Solvent-accessible surface area (backbone atoms only — not comparable to full-atom values): 11954 Å² total; per-residue (Å²): 136,92,86,84,89,81,87,87,86,86,86,80,90,86,80,82,82,77,77,70,78,68,76,74,50,74,62,27,46,53,50,48,53,50,51,54,59,62,59,66,51,32,42,31,38,68,64,63,18,34,53,97,89,37,82,37,26,70,61,24,31,57,53,50,58,60,44,37,40,70,94,46,43,42,74,64,86,50,103,85,45,45,47,37,51,68,82,45,76,48,67,95,55,46,50,96,57,77,73,55,50,76,78,64,27,86,82,46,70,67,76,63,62,43,80,45,74,65,41,53,60,93,55,36,35,34,37,30,43,32,35,84,88,39,30,31,30,40,39,34,31,36,51,54,96,92,38,65,25,38,78,40,42,40,23,29,34,81,49,66,52,99,82,84,52,76,46,48,45,78,74,47,66,77,58,69,39,52,81,73,55,57,78,72,44,58,79,74,34,35,73,69,54,55,76,40,46,63,128

Secondary structure (DSSP, 8-state):
-----------SSSS------PPPPHHHHHHHHHHHHHHTS-HHHHTS-EETTEE-HHHHHHHHHHHB-GGGEE---STT---EETTBTTTTS-SSSTHHHHHH-SSSS-TT-EEEEEEEETTEEEEEEE-TTS-EEEEEEEEETTEEEEEEEEEEEEEE-TTS-EEEEEEEESSPBPHHHHTTS-GGGHHHHHTTB--

Nearest PDB structures (foldseek):
  5ts4-assembly1_A  TM=7.964E-01  e=2.988E-01  synthetic construct
  4qtq-assembly1_A  TM=6.643E-01  e=1.328E+00  Xanthomonas citri pv. citri str. 306
  3h3h-assembly1_A  TM=7.083E-01  e=1.496E+00  Burkholderia thailandensis E264
  5ibo-assembly2_B  TM=5.468E-01  e=8.963E+00  Oplophorus gracilirostris

pLDDT: mean 75.3, std 17.86, range [36.31, 97.75]

Radius of gyration: 22.44 Å; Cα contacts (8 Å, |Δi|>4): 309; chains: 1; bounding box: 43×60×85 Å

=== Feature glossary ===
A reading guide for the features in this record.

Start from the sequence.

  · Sequence gives the chain of amino acids in standard one-letter code (A=alanine, C=cysteine, …, Y=tyrosine), read N→C. It is the only feature that is directly encoded by the gene; all structural features are derived from the folded form of this sequence.

Fold it, and you get atomic coordinates and the backbone conformation that goes with them.

  · Structure coordinates are given as an mmCIF _atom_site loop: one row per atom with element, residue name, chain id, sequence number, and x/y/z position in Å. Only the four main-chain atoms per residue are included here; side chains are omitted to keep the record compact.

  · Backbone dihedral angles. Every residue except chain termini has a φ (preceding-C → N → Cα → C) and a ψ (N → Cα → C → next-N). They are reported in degrees following the IUPAC sign convention. Secondary structure is essentially a statement about which (φ, ψ) basin each residue occupies.

  · Eight-state secondary structure (DSSP): H is the canonical α-helix, G the tighter 3₁₀-helix, I the wider π-helix; E/B are β-structure, T and S are turns and bends, and '-' is everything else. DSSP derives these from the pattern of main-chain N–H···O=C hydrogen bonds, not from the sequence.

  · SS3 is a coarse helix/strand/coil call (letters a/b/c) made by the P-SEA algorithm from inter-Cα distances and dihedrals. It is less detailed than DSSP but needs only Cα positions.

Summarize the fold with a handful of shape descriptors and a per-residue structural alphabet.

  · Radius of gyration (Rg) is the root-mean-square distance of Cα atoms from their centroid — a single number for overall size and compactness. A globular domain of N residues has Rg ≈ 2.2·N^0.38 Å; an extended or disordered chain has a much larger Rg. The Cα contact count is the number of residue pairs whose Cα atoms are within 8 Å and are more than four positions apart in sequence — a standard proxy for tertiary packing density. The bounding box is the smallest axis-aligned box enclosing all Cα atoms.

  · 3Di is Foldseek's structural alphabet. Each residue is assigned one of twenty discrete states based on how its Cα sits relative to its spatial (not sequential) neighbors. Aligning 3Di strings finds structural homologs roughly as well as full 3D superposition, but orders of magnitude faster.

  · Solvent-accessible surface area (SASA) is the area in Å² traced out by the centre of a 1.4 Å probe sphere (a water molecule) rolled over the protein's van der Waals surface (Shrake–Rupley / Lee–Richards construction). Buried residues have near-zero SASA; fully exposed residues can exceed 200 Å². The total SASA scales roughly with the number of surface residues.

Ask how reliable the model is.

  · For AlphaFold models, the B-factor field carries pLDDT — the model's own estimate of local accuracy on a 0–100 scale. Regions with pLDDT<50 should be treated as essentially unmodeled; they often correspond to intrinsically disordered segments.

  · For experimental (PDB) structures, the B-factor (temperature factor) quantifies the positional spread of each atom in the crystal — a combination of thermal vibration and static disorder — in units of Å². High B-factors mark flexible loops or poorly resolved regions; low B-factors mark the rigid, well-ordered core.

  · Predicted Aligned Error (PAE) is an AlphaFold confidence matrix: entry (i, j) is the expected error in the position of residue j, in ångströms, when the prediction is superimposed on the true structure at residue i. Low PAE within a block of residues means that block is internally rigid and well-predicted; high PAE between two blocks means their relative placement is uncertain even if each block individually is confident.

Place it in context: what it resembles, what it is annotated as, and how it looks.

  · Structural nearest neighbors (via Foldseek easy-search vs the PDB). Reported per hit: target PDB id, E-value, and alignment TM-score. A TM-score above ~0.5 is the conventional threshold for 'same fold'.

  · Functional annotations link the protein to curated databases. InterPro entries identify conserved domains and families by matching the sequence against member-database signatures (Pfam, PROSITE, CDD, …). Gene Ontology (GO) terms describe molecular function, biological process, and cellular component in a controlled vocabulary. CATH places the structure in a hierarchical fold classification (Class/Architecture/Topology/Homologous-superfamily). The organism is the source species.

  · The contact map is a binary N×N matrix image: pixel (i, j) is dark where Cα_i and Cα_j are within 8 Å and |i−j|>4. Because the |i−j|>4 filter removes local helical contacts, off-diagonal stripes parallel to the main diagonal indicate parallel β-sheets; stripes perpendicular to it indicate antiparallel β-sheets. The Ramachandran plot scatters every residue's (φ, ψ) pair against the sterically allowed regions. The PAE heatmap renders the predicted-aligned-error matrix.

  · Six rendered views show the 3D structure from the faces of a cube — i.e. along ±x, ±y, ±z. Rendering representation is drawn randomly per protein from cartoon (secondary-structure ribbons), sticks (backbone bonds), or molecular surface; coloring is either N→C rainbow (blue at the N-terminus through red at the C-terminus) or one color per chain.